Protein AF-A0AAD7JH71-F1 (afdb_monomer)

Structure (mmCIF, N/CA/C/O backbone):
data_AF-A0AAD7JH71-F1
#
_entry.id   AF-A0AAD7JH71-F1
#
loop_
_atom_site.group_PDB
_atom_site.id
_atom_site.type_symbol
_atom_site.label_atom_id
_atom_site.label_alt_id
_atom_site.label_comp_id
_atom_site.label_asym_id
_atom_site.label_entity_id
_atom_site.label_seq_id
_atom_site.pdbx_PDB_ins_code
_atom_site.Cartn_x
_atom_site.Cartn_y
_atom_site.Cartn_z
_atom_site.occupancy
_atom_site.B_iso_or_equiv
_atom_site.auth_seq_id
_atom_site.auth_comp_id
_atom_site.auth_asym_id
_atom_site.auth_atom_id
_atom_site.pdbx_PDB_model_num
ATOM 1 N N . MET A 1 1 ? -22.457 19.502 -36.817 1.00 44.88 1 MET A N 1
ATOM 2 C CA . MET A 1 1 ? -21.417 20.446 -36.350 1.00 44.88 1 MET A CA 1
ATOM 3 C C . MET A 1 1 ? -22.107 21.526 -35.531 1.00 44.88 1 MET A C 1
ATOM 5 O O . MET A 1 1 ? -22.790 22.355 -36.110 1.00 44.88 1 MET A O 1
ATOM 9 N N . LEU A 1 2 ? -22.020 21.463 -34.201 1.00 46.59 2 LEU A N 1
ATOM 10 C CA . LEU A 1 2 ? -22.687 22.394 -33.283 1.00 46.59 2 LEU A CA 1
ATOM 11 C C . LEU A 1 2 ? -21.613 23.123 -32.470 1.00 46.59 2 LEU A C 1
ATOM 13 O O . LEU A 1 2 ? -20.822 22.487 -31.777 1.00 46.59 2 LEU A O 1
ATOM 17 N N . ARG A 1 3 ? -21.551 24.450 -32.625 1.00 47.59 3 ARG A N 1
ATOM 18 C CA . ARG A 1 3 ? -20.675 25.347 -31.862 1.00 47.59 3 ARG A CA 1
ATOM 19 C C . ARG A 1 3 ? -21.333 25.622 -30.511 1.00 47.59 3 ARG A C 1
ATOM 21 O O . ARG A 1 3 ? -22.436 26.154 -30.481 1.00 47.59 3 ARG A O 1
ATOM 28 N N . VAL A 1 4 ? -20.651 25.280 -29.421 1.00 56.91 4 VAL A N 1
ATOM 29 C CA . VAL A 1 4 ? -21.044 25.678 -28.064 1.00 56.91 4 VAL A CA 1
ATOM 30 C C . VAL A 1 4 ? -20.182 26.868 -27.656 1.00 56.91 4 VAL A C 1
ATOM 32 O O . VAL A 1 4 ? -18.954 26.801 -27.671 1.00 56.91 4 VAL A O 1
ATOM 35 N N . GLN A 1 5 ? -20.858 27.973 -27.366 1.00 57.94 5 GLN A N 1
ATOM 36 C CA . GLN A 1 5 ? -20.313 29.272 -26.995 1.00 57.94 5 GLN A CA 1
ATOM 37 C C . GLN A 1 5 ? -20.169 29.313 -25.466 1.00 57.94 5 GLN A C 1
ATOM 39 O O . GLN A 1 5 ? -21.107 28.970 -24.751 1.00 57.94 5 GLN A O 1
ATOM 44 N N . VAL A 1 6 ? -18.980 29.662 -24.968 1.00 58.97 6 VAL A N 1
ATOM 45 C CA . VAL A 1 6 ? -18.679 29.746 -23.530 1.00 58.97 6 VAL A CA 1
ATOM 46 C C . VAL A 1 6 ? -18.859 31.192 -23.091 1.00 58.97 6 VAL A C 1
ATOM 48 O O . VAL A 1 6 ? -18.096 32.058 -23.518 1.00 58.97 6 VAL A O 1
ATOM 51 N N . ASP A 1 7 ? -19.855 31.438 -22.245 1.00 57.53 7 ASP A N 1
ATOM 52 C CA . ASP A 1 7 ? -20.083 32.735 -21.6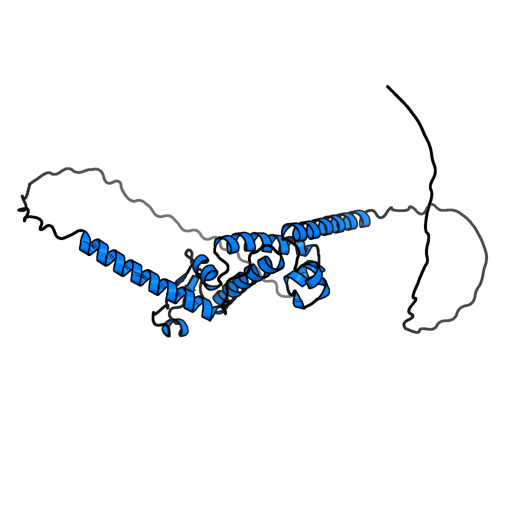16 1.00 57.53 7 ASP A CA 1
ATOM 53 C C . ASP A 1 7 ? -19.310 32.824 -20.289 1.00 57.53 7 ASP A C 1
ATOM 55 O O . ASP A 1 7 ? -19.319 31.895 -19.476 1.00 57.53 7 ASP A O 1
ATOM 59 N N . ARG A 1 8 ? -18.580 33.927 -20.094 1.00 54.00 8 ARG A N 1
ATOM 60 C CA . ARG A 1 8 ? -17.751 34.211 -18.912 1.00 54.00 8 ARG A CA 1
ATOM 61 C C . ARG A 1 8 ? -18.459 35.261 -18.061 1.00 54.00 8 ARG A C 1
ATOM 63 O O . ARG A 1 8 ? -18.285 36.454 -18.283 1.00 54.00 8 ARG A O 1
ATOM 70 N N . GLY A 1 9 ? -19.180 34.819 -17.035 1.00 55.75 9 GLY A N 1
ATOM 71 C CA . GLY A 1 9 ? -19.693 35.694 -15.981 1.00 55.75 9 GLY A CA 1
ATOM 72 C C . GLY A 1 9 ? -18.690 35.850 -14.836 1.00 55.75 9 GLY A C 1
ATOM 73 O O . GLY A 1 9 ? -18.564 34.957 -14.004 1.00 55.75 9 GLY A O 1
ATOM 74 N N . PHE A 1 10 ? -17.991 36.987 -14.779 1.00 49.91 10 PHE A N 1
ATOM 75 C CA . PHE A 1 10 ? -17.307 37.475 -13.575 1.00 49.91 10 PHE A CA 1
ATOM 76 C C . PHE A 1 10 ? -18.272 38.391 -12.810 1.00 49.91 10 PHE A C 1
ATOM 78 O O . PHE A 1 10 ? -18.562 39.494 -13.267 1.00 49.91 10 PHE A O 1
ATOM 85 N N . GLY A 1 11 ? -18.752 37.943 -11.648 1.00 51.94 11 GLY A N 1
ATOM 86 C CA . GLY A 1 11 ? -19.567 38.736 -10.724 1.00 51.94 11 GLY A CA 1
ATOM 87 C C . GLY A 1 11 ? -18.898 38.838 -9.354 1.00 51.94 11 GLY A C 1
ATOM 88 O O . GLY A 1 11 ? -18.589 37.819 -8.740 1.00 51.94 11 GLY A O 1
ATOM 89 N N . ARG A 1 12 ? -18.651 40.076 -8.905 1.00 51.00 12 ARG A N 1
ATOM 90 C CA . ARG A 1 12 ? -18.265 40.441 -7.529 1.00 51.00 12 ARG A CA 1
ATOM 91 C C . ARG A 1 12 ? -19.408 40.152 -6.543 1.00 51.00 12 ARG A C 1
ATOM 93 O O . ARG A 1 12 ? -20.562 40.079 -6.954 1.00 51.00 12 ARG A O 1
ATOM 100 N N . PRO A 1 13 ? -19.084 40.050 -5.249 1.00 61.47 13 PRO A N 1
ATOM 101 C CA . PRO A 1 13 ? -19.619 41.040 -4.297 1.00 61.47 13 PRO A CA 1
ATOM 102 C C . PRO A 1 13 ? -18.506 41.587 -3.375 1.00 61.47 13 PRO A C 1
ATOM 104 O O . PRO A 1 13 ? -17.585 40.863 -3.003 1.00 61.47 13 PRO A O 1
ATOM 107 N N . ASP A 1 14 ? -18.388 42.906 -3.182 1.00 53.62 14 ASP A N 1
ATOM 108 C CA . ASP A 1 14 ? -19.060 43.687 -2.118 1.00 53.62 14 ASP A CA 1
ATOM 109 C C . ASP A 1 14 ? -18.835 43.031 -0.741 1.00 53.62 14 ASP A C 1
ATOM 111 O O . ASP A 1 14 ? -19.341 41.955 -0.457 1.00 53.62 14 ASP A O 1
ATOM 115 N N . GLY A 1 15 ? -17.948 43.535 0.119 1.00 46.44 15 GLY A N 1
ATOM 116 C CA . GLY A 1 15 ? -18.073 44.843 0.753 1.00 46.44 15 GLY A CA 1
ATOM 117 C C . GLY A 1 15 ? -18.823 44.671 2.077 1.00 46.44 15 GLY A C 1
ATOM 118 O O . GLY A 1 15 ? -20.035 44.839 2.109 1.00 46.44 15 GLY A O 1
ATOM 119 N N . ILE A 1 16 ? -18.119 44.320 3.164 1.00 56.53 16 ILE A N 1
ATOM 120 C CA . ILE A 1 16 ? -18.697 44.327 4.519 1.00 56.53 16 ILE A CA 1
ATOM 121 C C . ILE A 1 16 ? -17.937 45.342 5.390 1.00 56.53 16 ILE A C 1
ATOM 123 O O . ILE A 1 16 ? -16.714 45.233 5.518 1.00 56.53 16 ILE A O 1
ATOM 127 N N . PRO A 1 17 ? -18.642 46.335 5.962 1.00 55.72 17 PRO A N 1
ATOM 128 C CA . PRO A 1 17 ? -18.079 47.398 6.783 1.00 55.72 17 PRO A CA 1
ATOM 129 C C . PRO A 1 17 ? -17.948 47.012 8.266 1.00 55.72 17 PRO A C 1
ATOM 131 O O . PRO A 1 17 ? -18.767 46.279 8.805 1.00 55.72 17 PRO A O 1
ATOM 134 N N . GLY A 1 18 ? -16.938 47.604 8.911 1.00 46.06 18 GLY A N 1
ATOM 135 C CA . GLY A 1 18 ? -17.004 48.186 10.258 1.00 46.06 18 GLY A CA 1
ATOM 136 C C . GLY A 1 18 ? -17.420 47.299 11.434 1.00 46.06 18 GLY A C 1
ATOM 137 O O . GLY A 1 18 ? -18.605 47.107 11.684 1.00 46.06 18 GLY A O 1
ATOM 138 N N . VAL A 1 19 ? -16.450 46.937 12.279 1.00 56.25 19 VAL A N 1
ATOM 139 C CA . VAL A 1 19 ? -16.715 46.648 13.697 1.00 56.25 19 VAL A CA 1
ATOM 140 C C . VAL A 1 19 ? -15.929 47.652 14.551 1.00 56.25 19 VAL A C 1
ATOM 142 O O . VAL A 1 19 ? -14.724 47.803 14.332 1.00 56.25 19 VAL A O 1
ATOM 145 N N . PRO A 1 20 ? -16.591 48.382 15.467 1.00 59.34 20 PRO A N 1
ATOM 146 C CA . PRO A 1 20 ? -15.988 49.481 16.206 1.00 59.34 20 PRO A CA 1
ATOM 147 C C . PRO A 1 20 ? -15.089 49.037 17.365 1.00 59.34 20 PRO A C 1
ATOM 149 O O . PRO A 1 20 ? -15.367 48.092 18.100 1.00 59.34 20 PRO A O 1
ATOM 152 N N . THR A 1 21 ? -14.038 49.836 17.529 1.00 55.34 21 THR A N 1
ATOM 153 C CA . THR A 1 21 ? -13.234 50.104 18.721 1.00 55.34 21 THR A CA 1
ATOM 154 C C . THR A 1 21 ? -14.031 50.048 20.027 1.00 55.34 21 THR A C 1
ATOM 156 O O . THR A 1 21 ? -14.973 50.818 20.212 1.00 55.34 21 THR A O 1
ATOM 159 N N . GLN A 1 22 ? -13.585 49.222 20.976 1.00 46.41 22 GLN A N 1
ATOM 160 C CA . GLN A 1 22 ? -14.011 49.292 22.373 1.00 46.41 22 GLN A CA 1
ATOM 161 C C . GLN A 1 22 ? -12.828 49.781 23.221 1.00 46.41 22 GLN A C 1
ATOM 163 O O . GLN A 1 22 ? -11.814 49.099 23.357 1.00 46.41 22 GLN A O 1
ATOM 168 N N . ALA A 1 23 ? -12.951 51.009 23.724 1.00 52.66 23 ALA A N 1
ATOM 169 C CA . ALA A 1 23 ? -12.050 51.621 24.697 1.00 52.66 23 ALA A CA 1
ATOM 170 C C . ALA A 1 23 ? -12.548 51.338 26.139 1.00 52.66 23 ALA A C 1
ATOM 172 O O . ALA A 1 23 ? -13.700 50.936 26.315 1.00 52.66 23 ALA A O 1
ATOM 173 N N . PRO A 1 24 ? -11.688 51.505 27.163 1.00 59.09 24 PRO A N 1
ATOM 174 C CA . PRO A 1 24 ? -11.812 50.862 28.468 1.00 59.09 24 PRO A CA 1
ATOM 175 C C . PRO A 1 24 ? -12.677 51.663 29.450 1.00 59.09 24 PRO A C 1
ATOM 177 O O . PRO A 1 24 ? -12.657 52.892 29.452 1.00 59.09 24 PRO A O 1
ATOM 180 N N . GLY A 1 25 ? -13.386 50.957 30.331 1.00 43.50 25 GLY A N 1
ATOM 181 C CA . GLY A 1 25 ? -14.164 51.541 31.424 1.00 43.50 25 GLY A CA 1
ATOM 182 C C . GLY A 1 25 ? -13.887 50.819 32.750 1.00 43.50 25 GLY A C 1
ATOM 183 O O . GLY A 1 25 ? -14.100 49.609 32.812 1.00 43.50 25 GLY A O 1
ATOM 184 N N . PRO A 1 26 ? -13.409 51.522 33.796 1.00 67.56 26 PRO A N 1
ATOM 185 C CA . PRO A 1 26 ? -13.196 50.981 35.133 1.00 67.56 26 PRO A CA 1
ATOM 186 C C . PRO A 1 26 ? -14.455 51.155 35.994 1.00 67.56 26 PRO A C 1
ATOM 188 O O . PRO A 1 26 ? -15.078 52.213 35.970 1.00 67.56 26 PRO A O 1
ATOM 191 N N . ALA A 1 27 ? -14.795 50.164 36.816 1.00 48.44 27 ALA A N 1
ATOM 192 C CA . ALA A 1 27 ? -15.624 50.382 38.000 1.00 48.44 27 ALA A CA 1
ATOM 193 C C . ALA A 1 27 ? -15.403 49.252 39.007 1.00 48.44 27 ALA A C 1
ATOM 195 O O . ALA A 1 27 ? -15.542 48.071 38.699 1.00 48.44 27 ALA A O 1
ATOM 196 N N . ALA A 1 28 ? -14.999 49.661 40.200 1.00 50.50 28 ALA A N 1
ATOM 197 C CA . ALA A 1 28 ? -14.701 48.831 41.345 1.00 50.50 28 ALA A CA 1
ATOM 198 C C . ALA A 1 28 ? -15.958 48.467 42.158 1.00 50.50 28 ALA A C 1
ATOM 200 O O . ALA A 1 28 ? -16.985 49.137 42.060 1.00 50.50 28 ALA A O 1
ATOM 201 N N . ALA A 1 29 ? -15.733 47.504 43.062 1.00 54.06 29 ALA A N 1
ATOM 202 C CA . ALA A 1 29 ? -16.478 47.134 44.274 1.00 54.06 29 ALA A CA 1
ATOM 203 C C . ALA A 1 29 ? -17.532 46.011 44.149 1.00 54.06 29 ALA A C 1
ATOM 205 O O . ALA A 1 29 ? -18.137 45.853 43.093 1.00 54.06 29 ALA A O 1
ATOM 206 N N . PRO A 1 30 ? -17.856 45.291 45.247 1.00 51.28 30 PRO A N 1
ATOM 207 C CA . PRO A 1 30 ? -17.091 45.000 46.467 1.00 51.28 30 PRO A CA 1
ATOM 208 C C . PRO A 1 30 ? -16.876 43.488 46.696 1.00 51.28 30 PRO A C 1
ATOM 210 O O . PRO A 1 30 ? -17.637 42.632 46.247 1.00 51.28 30 PRO A O 1
ATOM 213 N N . SER A 1 31 ? -15.824 43.174 47.452 1.00 51.78 31 SER A N 1
ATOM 214 C CA . SER A 1 31 ? -15.467 41.840 47.934 1.00 51.78 31 SER A CA 1
ATOM 215 C C . SER A 1 31 ? -16.644 41.129 48.606 1.00 51.78 31 SER A C 1
ATOM 217 O O . SER A 1 31 ? -17.057 41.499 49.702 1.00 51.78 31 SER A O 1
ATOM 219 N N . THR A 1 32 ? -17.139 40.068 47.969 1.00 44.56 32 THR A N 1
ATOM 220 C CA . THR A 1 32 ? -17.965 39.051 48.626 1.00 44.56 32 THR A CA 1
ATOM 221 C C . THR A 1 32 ? -17.047 37.892 48.989 1.00 44.56 32 THR A C 1
ATOM 223 O O . THR A 1 32 ? -16.628 37.114 48.135 1.00 44.56 32 THR A O 1
ATOM 226 N N . SER A 1 33 ? -16.679 37.822 50.264 1.00 46.81 33 SER A N 1
ATOM 227 C CA . SER A 1 33 ? -15.999 36.688 50.880 1.00 46.81 33 SER A CA 1
ATOM 228 C C . SER A 1 33 ? -16.921 35.468 50.836 1.00 46.81 33 SER A C 1
ATOM 230 O O . SER A 1 33 ? -17.822 35.318 51.658 1.00 46.81 33 SER A O 1
ATOM 232 N N . ILE A 1 34 ? -16.700 34.596 49.853 1.00 52.72 34 ILE A N 1
ATOM 233 C CA . ILE A 1 34 ? -17.279 33.253 49.828 1.00 52.72 34 ILE A CA 1
ATOM 234 C C . ILE A 1 34 ? -16.547 32.432 50.901 1.00 52.72 34 ILE A C 1
ATOM 236 O O . ILE A 1 34 ? -15.314 32.397 50.884 1.00 52.72 34 ILE A O 1
ATOM 240 N N . PRO A 1 35 ? -17.251 31.777 51.840 1.00 45.75 35 PRO A N 1
ATOM 241 C CA . PRO A 1 35 ? -16.620 30.844 52.758 1.00 45.75 35 PRO A CA 1
ATOM 242 C C . PRO A 1 35 ? -16.071 29.659 51.959 1.00 45.75 35 PRO A C 1
ATOM 244 O O . PRO A 1 35 ? -16.822 28.846 51.420 1.00 45.75 35 PRO A O 1
ATOM 247 N N . THR A 1 36 ? -14.744 29.579 51.877 1.00 47.22 36 THR A N 1
ATOM 248 C CA . THR A 1 36 ? -14.009 28.394 51.438 1.00 47.22 36 THR A CA 1
ATOM 249 C C . THR A 1 36 ? -14.364 27.251 52.382 1.00 47.22 36 THR A C 1
ATOM 251 O O . THR A 1 36 ? -13.833 27.152 53.488 1.00 47.22 36 THR A O 1
ATOM 254 N N . ALA A 1 37 ? -15.296 26.400 51.954 1.00 51.88 37 ALA A N 1
ATOM 255 C CA . ALA A 1 37 ? -15.446 25.068 52.513 1.00 51.88 37 ALA A CA 1
ATOM 256 C C . ALA A 1 37 ? -14.080 24.362 52.433 1.00 51.88 37 ALA A C 1
ATOM 258 O O . ALA A 1 37 ? -13.367 24.558 51.444 1.00 51.88 37 ALA A O 1
ATOM 259 N N . PRO A 1 38 ? -13.681 23.572 53.444 1.00 50.38 38 PRO A N 1
ATOM 260 C CA . PRO A 1 38 ? -12.453 22.802 53.365 1.00 50.38 38 PRO A CA 1
ATOM 261 C C . PRO A 1 38 ? -12.578 21.865 52.168 1.00 50.38 38 PRO A C 1
ATOM 263 O O . PRO A 1 38 ? -13.386 20.937 52.178 1.00 50.38 38 PRO A O 1
ATOM 266 N N . THR A 1 39 ? -11.819 22.179 51.118 1.00 50.44 39 THR A N 1
ATOM 267 C CA . THR A 1 39 ? -11.611 21.351 49.938 1.00 50.44 39 THR A CA 1
ATOM 268 C C . THR A 1 39 ? -11.196 19.978 50.428 1.00 50.44 39 THR A C 1
ATOM 270 O O . THR A 1 39 ? -10.048 19.757 50.813 1.00 50.44 39 THR A O 1
ATOM 273 N N . GLY A 1 40 ? -12.181 19.084 50.481 1.00 48.59 40 GLY A N 1
ATOM 274 C CA . GLY A 1 40 ? -11.965 17.667 50.645 1.00 48.59 40 GLY A CA 1
ATOM 275 C C . GLY A 1 40 ? -11.005 17.232 49.555 1.00 48.59 40 GLY A C 1
ATOM 276 O O . GLY A 1 40 ? -11.200 17.528 48.376 1.00 48.59 40 GLY A O 1
ATOM 277 N N . ASP A 1 41 ? -9.945 16.586 50.002 1.00 51.53 41 ASP A N 1
ATOM 278 C CA . ASP A 1 41 ? -8.857 15.990 49.248 1.00 51.53 41 ASP A CA 1
ATOM 279 C C . ASP A 1 41 ? -9.387 14.816 48.387 1.00 51.53 41 ASP A C 1
ATOM 281 O O . ASP A 1 41 ? -9.025 13.650 48.553 1.00 51.53 41 ASP A O 1
ATOM 285 N N . GLU A 1 42 ? -10.331 15.091 47.479 1.00 53.12 42 GLU A N 1
ATOM 286 C CA . GLU A 1 42 ? -10.878 14.128 46.523 1.00 53.12 42 GLU A CA 1
ATOM 287 C C . GLU A 1 42 ? -9.949 14.009 45.306 1.00 53.12 42 GLU A C 1
ATOM 289 O O . GLU A 1 42 ? -10.198 14.471 44.197 1.00 53.12 42 GLU A O 1
ATOM 294 N N . ARG A 1 43 ? -8.819 13.353 45.583 1.00 56.00 43 ARG A N 1
ATOM 295 C CA . ARG A 1 43 ? -8.171 12.319 44.764 1.00 56.00 43 ARG A CA 1
ATOM 296 C C . ARG A 1 43 ? -7.965 12.633 43.270 1.00 56.00 43 ARG A C 1
ATOM 298 O O . ARG A 1 43 ? -8.733 12.183 42.417 1.00 56.00 43 ARG A O 1
ATOM 305 N N . PRO A 1 44 ? -6.771 13.130 42.897 1.00 58.16 44 PRO A N 1
ATOM 306 C CA . PRO A 1 44 ? -6.215 12.981 41.542 1.00 58.16 44 PRO A CA 1
ATOM 307 C C . PRO A 1 44 ? -6.190 11.532 40.984 1.00 58.16 44 PRO A C 1
ATOM 309 O O . PRO A 1 44 ? -5.968 11.340 39.786 1.00 58.16 44 PRO A O 1
ATOM 312 N N . LEU A 1 45 ? -6.449 10.505 41.809 1.00 57.59 45 LEU A N 1
ATOM 313 C CA . LEU A 1 45 ? -6.524 9.094 41.404 1.00 57.59 45 LEU A CA 1
ATOM 314 C C . LEU A 1 45 ? -7.767 8.749 40.561 1.00 57.59 45 LEU A C 1
ATOM 316 O O . LEU A 1 45 ? -7.655 7.937 39.641 1.00 57.59 45 LEU A O 1
ATOM 320 N N . ASP A 1 46 ? -8.925 9.370 40.805 1.00 68.81 46 ASP A N 1
ATOM 321 C CA . ASP A 1 46 ? -10.154 9.032 40.068 1.00 68.81 46 ASP A CA 1
ATOM 322 C C . ASP A 1 46 ? -10.153 9.608 38.646 1.00 68.81 46 ASP A C 1
ATOM 324 O O . ASP A 1 46 ? -10.574 8.941 37.698 1.00 68.81 46 ASP A O 1
ATOM 328 N N . VAL A 1 47 ? -9.544 10.782 38.452 1.00 75.75 47 VAL A N 1
ATOM 329 C CA . VAL A 1 47 ? -9.313 11.362 37.119 1.00 75.75 47 VAL A CA 1
ATOM 330 C C . VAL A 1 47 ? -8.322 10.513 36.314 1.00 75.75 47 VAL A C 1
ATOM 332 O O . VAL A 1 47 ? -8.536 10.270 35.125 1.00 75.75 47 VAL A O 1
ATOM 335 N N . ALA A 1 48 ? -7.248 10.020 36.941 1.00 74.62 48 ALA A N 1
ATOM 336 C CA . ALA A 1 48 ? -6.284 9.136 36.282 1.00 74.62 48 ALA A CA 1
ATOM 337 C C . ALA A 1 48 ? -6.925 7.800 35.871 1.00 74.62 48 ALA A C 1
ATOM 339 O O . ALA A 1 48 ? -6.712 7.328 34.752 1.00 74.62 48 ALA A O 1
ATOM 340 N N . ARG A 1 49 ? -7.772 7.226 36.733 1.00 72.75 49 ARG A N 1
ATOM 341 C CA . ARG A 1 49 ? -8.511 5.993 36.445 1.00 72.75 49 ARG A CA 1
ATOM 342 C C . ARG A 1 49 ? -9.528 6.177 35.318 1.00 72.75 49 ARG A C 1
ATOM 344 O O . ARG A 1 49 ? -9.563 5.357 34.406 1.00 72.75 49 ARG A O 1
ATOM 351 N N . GLN A 1 50 ? -10.310 7.256 35.328 1.00 76.31 50 GLN A N 1
ATOM 352 C CA . GLN A 1 50 ? -11.247 7.568 34.241 1.00 76.31 50 GLN A CA 1
ATOM 353 C C . GLN A 1 50 ? -10.519 7.789 32.909 1.00 76.31 50 GLN A C 1
ATOM 355 O O . GLN A 1 50 ? -10.956 7.275 31.880 1.00 76.31 50 GLN A O 1
ATOM 360 N N . ARG A 1 51 ? -9.366 8.473 32.923 1.00 76.50 51 ARG A N 1
ATOM 361 C CA . ARG A 1 51 ? -8.507 8.618 31.737 1.00 76.50 51 ARG A CA 1
ATOM 362 C C . ARG A 1 51 ? -7.979 7.275 31.240 1.00 76.50 51 ARG A C 1
ATOM 364 O O . ARG A 1 51 ? -7.980 7.055 30.035 1.00 76.50 51 ARG A O 1
ATOM 371 N N . ALA A 1 52 ? -7.568 6.378 32.134 1.00 71.94 52 ALA A N 1
ATOM 372 C CA . ALA A 1 52 ? -7.105 5.042 31.764 1.00 71.94 52 ALA A CA 1
ATOM 373 C C . ALA A 1 52 ? -8.230 4.190 31.153 1.00 71.94 52 ALA A C 1
ATOM 375 O O . ALA A 1 52 ? -8.013 3.540 30.135 1.00 71.94 52 ALA A O 1
ATO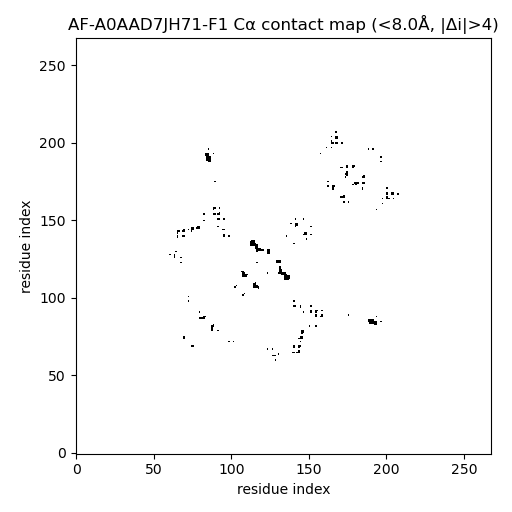M 376 N N . ILE A 1 53 ? -9.442 4.244 31.715 1.00 72.00 53 ILE A N 1
ATOM 377 C CA . ILE A 1 53 ? -10.620 3.548 31.172 1.00 72.00 53 ILE A CA 1
ATOM 378 C C . ILE A 1 53 ? -10.985 4.107 29.793 1.00 72.00 53 ILE A C 1
ATOM 380 O O . ILE A 1 53 ? -11.182 3.340 28.854 1.00 72.00 53 ILE A O 1
ATOM 384 N N . ALA A 1 54 ? -11.019 5.434 29.640 1.00 71.12 54 ALA A N 1
ATOM 385 C CA . ALA A 1 54 ? -11.274 6.073 28.352 1.00 71.12 54 ALA A CA 1
ATOM 386 C C . ALA A 1 54 ? -10.184 5.735 27.320 1.00 71.12 54 ALA A C 1
ATOM 388 O O . ALA A 1 54 ? -10.491 5.458 26.164 1.00 71.12 54 ALA A O 1
ATOM 389 N N . ALA A 1 55 ? -8.913 5.702 27.730 1.00 69.00 55 ALA A N 1
ATOM 390 C CA . ALA A 1 55 ? -7.806 5.297 26.870 1.00 69.00 55 ALA A CA 1
ATOM 391 C C . ALA A 1 55 ? -7.924 3.827 26.441 1.00 69.00 55 ALA A C 1
ATOM 393 O O . ALA A 1 55 ? -7.754 3.533 25.260 1.00 69.00 55 ALA A O 1
ATOM 394 N N . ALA A 1 56 ? -8.275 2.924 27.360 1.00 66.50 56 ALA A N 1
ATOM 395 C CA . ALA A 1 56 ? -8.494 1.512 27.061 1.00 66.50 56 ALA A CA 1
ATOM 396 C C . ALA A 1 56 ? -9.683 1.310 26.107 1.00 66.50 56 ALA A C 1
ATOM 398 O O . ALA A 1 56 ? -9.559 0.581 25.128 1.00 66.50 56 ALA A O 1
ATOM 399 N N . ALA A 1 57 ? -10.800 2.010 26.325 1.00 73.69 57 ALA A N 1
ATOM 400 C CA . ALA A 1 57 ? -11.957 1.974 25.429 1.00 73.69 57 ALA A CA 1
ATOM 401 C C . ALA A 1 57 ? -11.644 2.544 24.031 1.00 73.69 57 ALA A C 1
ATOM 403 O O . ALA A 1 57 ? -12.139 2.049 23.020 1.00 73.69 57 ALA A O 1
ATOM 404 N N . ASN A 1 58 ? -10.793 3.569 23.950 1.00 74.69 58 ASN A N 1
ATOM 405 C CA . ASN A 1 58 ? -10.317 4.089 22.669 1.00 74.69 58 ASN A CA 1
ATOM 406 C C . ASN A 1 58 ? -9.384 3.099 21.961 1.00 74.69 58 ASN A C 1
ATOM 408 O O . ASN A 1 58 ? -9.422 3.001 20.735 1.00 74.69 58 ASN A O 1
ATOM 412 N N . LEU A 1 59 ? -8.568 2.356 22.715 1.00 77.06 59 LEU A N 1
ATOM 413 C CA . LEU A 1 59 ? -7.696 1.318 22.170 1.00 77.06 59 LEU A CA 1
ATOM 414 C C . LEU A 1 59 ? -8.524 0.188 21.546 1.00 77.06 59 LEU A C 1
ATOM 416 O O . LEU A 1 59 ? -8.313 -0.143 20.384 1.00 77.06 59 LEU A O 1
ATOM 420 N N . THR A 1 60 ? -9.527 -0.317 22.269 1.00 85.44 60 THR A N 1
ATOM 421 C CA . THR A 1 60 ? -10.407 -1.391 21.783 1.00 85.44 60 THR A CA 1
ATOM 422 C C . THR A 1 60 ? -11.223 -0.947 20.572 1.00 85.44 60 THR A C 1
ATOM 424 O O . THR A 1 60 ? -11.322 -1.678 19.586 1.00 85.44 60 THR A O 1
ATOM 427 N N . ARG A 1 61 ? -11.739 0.291 20.579 1.00 87.75 61 ARG A N 1
ATOM 428 C CA . ARG A 1 61 ? -12.427 0.874 19.415 1.00 87.75 61 ARG A CA 1
ATOM 429 C C . ARG A 1 61 ? -11.499 0.975 18.205 1.00 87.75 61 ARG A C 1
ATOM 431 O O . ARG A 1 61 ? -11.913 0.661 17.090 1.00 87.75 61 ARG A O 1
ATOM 438 N N . ARG A 1 62 ? -10.245 1.390 18.407 1.00 89.94 62 ARG A N 1
ATOM 439 C CA . ARG A 1 62 ? -9.257 1.473 17.326 1.00 89.94 62 ARG A CA 1
ATOM 440 C C . ARG A 1 62 ? -8.899 0.093 16.783 1.00 89.94 62 ARG A C 1
ATOM 442 O O . ARG A 1 62 ? -8.827 -0.066 15.573 1.00 89.94 62 ARG A O 1
ATOM 449 N N . GLU A 1 63 ? -8.704 -0.903 17.637 1.00 90.75 63 GLU A N 1
ATOM 450 C CA . GLU A 1 63 ? -8.448 -2.286 17.218 1.00 90.75 63 GLU A CA 1
ATOM 451 C C . GLU A 1 63 ? -9.613 -2.855 16.400 1.00 90.75 63 GLU A C 1
ATOM 453 O O . GLU A 1 63 ? -9.387 -3.443 15.341 1.00 90.75 63 GLU A O 1
ATOM 458 N N . ALA A 1 64 ? -10.854 -2.600 16.826 1.00 91.19 64 ALA A N 1
ATOM 459 C CA . ALA A 1 64 ? -12.048 -2.974 16.075 1.00 91.19 64 ALA A CA 1
ATOM 460 C C . ALA A 1 64 ? -12.103 -2.294 14.699 1.00 91.19 64 ALA A C 1
ATOM 462 O O . ALA A 1 64 ? -12.397 -2.951 13.701 1.00 91.19 64 ALA A O 1
ATOM 463 N N . LEU A 1 65 ? -11.756 -1.004 14.625 1.00 92.56 65 LEU A N 1
ATOM 464 C CA . LEU A 1 65 ? -11.630 -0.282 13.360 1.00 92.56 65 LEU A CA 1
ATOM 465 C C . LEU A 1 65 ? -10.565 -0.918 12.456 1.00 92.56 65 LEU A C 1
ATOM 467 O O . LEU A 1 65 ? -10.836 -1.166 11.285 1.00 92.56 65 LEU A O 1
ATOM 471 N N . ILE A 1 66 ? -9.374 -1.227 12.975 1.00 94.06 66 ILE A N 1
ATOM 472 C CA . ILE A 1 66 ? -8.309 -1.874 12.193 1.00 94.06 66 ILE A CA 1
ATOM 473 C C . ILE A 1 66 ? -8.757 -3.245 11.673 1.00 94.06 66 ILE A C 1
ATOM 475 O O . ILE A 1 66 ? -8.530 -3.546 10.502 1.00 94.06 66 ILE A O 1
ATOM 479 N N . ALA A 1 67 ? -9.418 -4.054 12.503 1.00 91.88 67 ALA A N 1
ATOM 480 C CA . ALA A 1 67 ? -9.938 -5.359 12.103 1.00 91.88 67 ALA A CA 1
ATOM 481 C C . ALA A 1 67 ? -11.023 -5.242 11.018 1.00 91.88 67 ALA A C 1
ATOM 483 O O . ALA A 1 67 ? -11.003 -5.987 10.039 1.00 91.88 67 ALA A O 1
ATOM 484 N N . PHE A 1 68 ? -11.925 -4.268 11.152 1.00 93.31 68 PHE A N 1
ATOM 485 C CA . PHE A 1 68 ? -12.952 -3.971 10.157 1.00 93.31 68 PHE A CA 1
ATOM 486 C C . PHE A 1 68 ? -12.356 -3.504 8.822 1.00 93.31 68 PHE A C 1
ATOM 488 O O . PHE A 1 68 ? -12.761 -3.971 7.759 1.00 93.31 68 PHE A O 1
ATOM 495 N N . LEU A 1 69 ? -11.361 -2.613 8.849 1.00 93.81 69 LEU A N 1
ATOM 496 C CA . LEU A 1 69 ? -10.656 -2.188 7.637 1.00 93.81 69 LEU A CA 1
ATOM 497 C C . LEU A 1 69 ? -9.910 -3.372 7.005 1.00 93.81 69 LEU A C 1
ATOM 499 O O . LEU A 1 69 ? -9.917 -3.523 5.786 1.00 93.81 69 LEU A O 1
ATOM 503 N N . ALA A 1 70 ? -9.299 -4.238 7.818 1.00 93.81 70 ALA A N 1
ATOM 504 C CA . ALA A 1 70 ? -8.591 -5.415 7.331 1.00 93.81 70 ALA A CA 1
ATOM 505 C C . ALA A 1 70 ? -9.531 -6.379 6.590 1.00 93.81 70 ALA A C 1
ATOM 507 O O . ALA A 1 70 ? -9.177 -6.836 5.506 1.00 93.81 70 ALA A O 1
ATOM 508 N N . SER A 1 71 ? -10.733 -6.643 7.115 1.00 92.12 71 SER A N 1
ATOM 509 C CA . SER A 1 71 ? -11.718 -7.469 6.404 1.00 92.12 71 SER A CA 1
ATOM 510 C C . SER A 1 71 ? -12.263 -6.764 5.161 1.00 92.12 71 SER A C 1
ATOM 512 O O . SER A 1 71 ? -12.320 -7.361 4.092 1.00 92.12 71 SER A O 1
ATOM 514 N N . THR A 1 72 ? -12.593 -5.474 5.265 1.00 92.94 72 THR A N 1
ATOM 515 C CA . THR A 1 72 ? -13.192 -4.703 4.164 1.00 92.94 72 THR A CA 1
ATOM 516 C C . THR A 1 72 ? -12.254 -4.586 2.966 1.00 92.94 72 THR A C 1
ATOM 518 O O . THR A 1 72 ? -12.711 -4.592 1.824 1.00 92.94 72 THR A O 1
ATOM 521 N N . PHE A 1 73 ? -10.944 -4.486 3.193 1.00 93.38 73 PHE A N 1
ATOM 522 C CA . PHE A 1 73 ? -9.936 -4.341 2.138 1.00 93.38 73 PHE A CA 1
ATOM 523 C C . PHE A 1 73 ? -9.187 -5.634 1.811 1.00 93.38 73 PHE A C 1
ATOM 525 O O . PHE A 1 73 ? -8.132 -5.563 1.182 1.00 93.38 73 PHE A O 1
ATOM 532 N N . ASP A 1 74 ? -9.722 -6.790 2.216 1.00 91.12 74 ASP A N 1
ATOM 533 C CA . ASP A 1 74 ? -9.148 -8.109 1.923 1.00 91.12 74 ASP A CA 1
ATOM 534 C C . ASP A 1 74 ? -7.660 -8.190 2.316 1.00 91.12 74 ASP A C 1
ATOM 536 O O . ASP A 1 74 ? -6.800 -8.684 1.579 1.00 91.12 74 ASP A O 1
ATOM 540 N N . ALA A 1 75 ? -7.333 -7.629 3.483 1.00 91.12 75 ALA A N 1
ATOM 541 C CA . ALA A 1 75 ? -5.969 -7.569 3.967 1.00 91.12 75 ALA A CA 1
ATOM 542 C C . ALA A 1 75 ? -5.414 -8.975 4.217 1.00 91.12 75 ALA A C 1
ATOM 544 O O . ALA A 1 75 ? -6.106 -9.908 4.628 1.00 91.12 75 ALA A O 1
ATOM 545 N N . ARG A 1 76 ? -4.105 -9.116 4.013 1.00 91.06 76 ARG A N 1
ATOM 546 C CA . ARG A 1 76 ? -3.400 -10.371 4.274 1.00 91.06 76 ARG A CA 1
ATOM 547 C C . ARG A 1 76 ? -3.446 -10.710 5.766 1.00 91.06 76 ARG A C 1
ATOM 549 O O . ARG A 1 76 ? -3.333 -9.833 6.618 1.00 91.06 76 ARG A O 1
ATOM 556 N N . SER A 1 77 ? -3.513 -12.002 6.078 1.00 89.31 77 SER A N 1
ATOM 557 C CA . SER A 1 77 ? -3.406 -12.500 7.457 1.00 89.31 77 SER A CA 1
ATOM 558 C C . SER A 1 77 ? -1.993 -12.365 8.032 1.00 89.31 77 SER A C 1
ATOM 560 O O . SER A 1 77 ? -1.826 -12.268 9.245 1.00 89.31 77 SER A O 1
ATOM 562 N N . THR A 1 78 ? -0.978 -12.344 7.166 1.00 91.38 78 THR A N 1
ATOM 563 C CA . THR A 1 78 ? 0.440 -12.247 7.528 1.00 91.38 78 THR A CA 1
ATOM 564 C C . THR A 1 78 ? 1.019 -10.891 7.159 1.00 91.38 78 THR A C 1
ATOM 566 O O . THR A 1 78 ? 0.636 -10.304 6.143 1.00 91.38 78 THR A O 1
ATOM 569 N N . ASP A 1 79 ? 2.029 -10.459 7.907 1.00 90.69 79 ASP A N 1
ATOM 570 C CA . ASP A 1 79 ? 2.766 -9.238 7.600 1.00 90.69 79 ASP A CA 1
ATOM 571 C C . ASP A 1 79 ? 3.497 -9.337 6.258 1.00 90.69 79 ASP A C 1
ATOM 573 O O . ASP A 1 79 ? 3.858 -10.416 5.771 1.00 90.69 79 ASP A O 1
ATOM 577 N N . TRP A 1 80 ? 3.710 -8.184 5.631 1.00 93.12 80 TRP A N 1
ATOM 578 C CA . TRP A 1 80 ? 4.425 -8.145 4.368 1.00 93.12 80 TRP A CA 1
ATOM 579 C C . TRP A 1 80 ? 5.920 -8.435 4.567 1.00 93.12 80 TRP A C 1
ATOM 581 O O . TRP A 1 80 ? 6.537 -7.846 5.458 1.00 93.12 80 TRP A O 1
ATOM 591 N N . PRO A 1 81 ? 6.563 -9.219 3.678 1.00 92.00 81 PRO A N 1
ATOM 592 C CA . PRO A 1 81 ? 8.016 -9.400 3.714 1.00 92.00 81 PRO A CA 1
ATOM 593 C C . PRO A 1 81 ? 8.714 -8.056 3.520 1.00 92.00 81 PRO A C 1
ATOM 595 O O . PRO A 1 81 ? 8.145 -7.181 2.871 1.00 92.00 81 PRO A O 1
ATOM 598 N N . ARG A 1 82 ? 9.926 -7.884 4.054 1.00 89.06 82 ARG A N 1
ATOM 599 C CA . ARG A 1 82 ? 10.703 -6.638 3.943 1.00 89.06 82 ARG A CA 1
ATOM 600 C C . ARG A 1 82 ? 10.849 -6.187 2.480 1.00 89.06 82 ARG A C 1
ATOM 602 O O . ARG A 1 82 ? 11.041 -7.008 1.585 1.00 89.06 82 ARG A O 1
ATOM 609 N N . GLY A 1 83 ? 10.757 -4.877 2.245 1.00 87.69 83 GLY A N 1
ATOM 610 C CA . GLY A 1 83 ? 10.809 -4.244 0.919 1.00 87.69 83 GLY A CA 1
ATOM 611 C C . GLY A 1 83 ? 12.195 -4.223 0.266 1.00 87.69 83 GLY A C 1
ATOM 612 O O . GLY A 1 83 ? 12.622 -3.178 -0.213 1.00 87.69 83 GLY A O 1
ATOM 613 N N . ASP A 1 84 ? 12.914 -5.345 0.254 1.00 89.38 84 ASP A N 1
ATOM 614 C CA . ASP A 1 84 ? 14.275 -5.411 -0.301 1.00 89.38 84 ASP A CA 1
ATOM 615 C C . ASP A 1 84 ? 14.272 -5.523 -1.838 1.00 89.38 84 ASP A C 1
ATOM 617 O O . ASP A 1 84 ? 15.212 -5.094 -2.513 1.00 89.38 84 ASP A O 1
ATOM 621 N N . THR A 1 85 ? 13.187 -6.056 -2.406 1.00 93.31 85 THR A N 1
ATOM 622 C CA . THR A 1 85 ? 13.018 -6.255 -3.851 1.00 93.31 85 THR A CA 1
ATOM 623 C C . THR A 1 85 ? 11.946 -5.345 -4.435 1.00 93.31 85 THR A C 1
ATOM 625 O O . THR A 1 85 ? 10.976 -4.969 -3.770 1.00 93.31 85 THR A O 1
ATOM 628 N N . VAL A 1 86 ? 12.086 -5.026 -5.723 1.00 92.75 86 VAL A N 1
ATOM 629 C CA . VAL A 1 86 ? 11.112 -4.211 -6.459 1.00 92.75 86 VAL A CA 1
ATOM 630 C C . VAL A 1 86 ? 9.729 -4.860 -6.494 1.00 92.75 86 VAL A C 1
ATOM 632 O O . VAL A 1 86 ? 8.730 -4.146 -6.428 1.00 92.75 86 VAL A O 1
ATOM 635 N N . ARG A 1 87 ? 9.654 -6.198 -6.527 1.00 93.88 87 ARG A N 1
ATOM 636 C CA . ARG A 1 87 ? 8.388 -6.938 -6.445 1.00 93.88 87 ARG A CA 1
ATOM 637 C C . ARG A 1 87 ? 7.642 -6.618 -5.160 1.00 93.88 87 ARG A C 1
ATOM 639 O O . ARG A 1 87 ? 6.484 -6.228 -5.209 1.00 93.88 87 ARG A O 1
ATOM 646 N N . VAL A 1 88 ? 8.317 -6.745 -4.018 1.00 93.31 88 VAL A N 1
ATOM 647 C CA . VAL A 1 88 ? 7.685 -6.531 -2.713 1.00 93.31 88 VAL A CA 1
ATOM 648 C C . VAL A 1 88 ? 7.221 -5.086 -2.560 1.00 93.31 88 VAL A C 1
ATOM 650 O O . VAL A 1 88 ? 6.099 -4.857 -2.114 1.00 93.31 88 VAL A O 1
ATOM 653 N N . ILE A 1 89 ? 8.048 -4.118 -2.966 1.00 92.94 89 ILE A N 1
ATOM 654 C CA . ILE A 1 89 ? 7.668 -2.699 -2.934 1.00 92.94 89 ILE A CA 1
ATOM 655 C C . ILE A 1 89 ? 6.457 -2.435 -3.833 1.00 92.94 89 ILE A C 1
ATOM 657 O O . ILE A 1 89 ? 5.520 -1.762 -3.405 1.00 92.94 89 ILE A O 1
ATOM 661 N N . ARG A 1 90 ? 6.453 -2.976 -5.061 1.00 93.50 90 ARG A N 1
ATOM 662 C CA . ARG A 1 90 ? 5.309 -2.870 -5.974 1.00 93.50 90 ARG A CA 1
ATOM 663 C C . ARG A 1 90 ? 4.055 -3.435 -5.318 1.00 93.50 90 ARG A C 1
ATOM 665 O O . ARG A 1 90 ? 3.058 -2.732 -5.264 1.00 93.50 90 ARG A O 1
ATOM 672 N N . ASP A 1 91 ? 4.105 -4.664 -4.814 1.00 93.31 91 ASP A N 1
ATOM 673 C CA . ASP A 1 91 ? 2.924 -5.344 -4.277 1.00 93.31 91 ASP A CA 1
ATOM 674 C C . ASP A 1 91 ? 2.330 -4.617 -3.075 1.00 93.31 91 ASP A C 1
ATOM 676 O O . ASP A 1 91 ? 1.117 -4.430 -3.002 1.00 93.31 91 ASP A O 1
ATOM 680 N N . ARG A 1 92 ? 3.184 -4.138 -2.165 1.00 93.88 92 ARG A N 1
ATOM 681 C CA . ARG A 1 92 ? 2.760 -3.314 -1.027 1.00 93.88 92 ARG A CA 1
ATOM 682 C C . ARG A 1 92 ? 2.113 -2.009 -1.489 1.00 93.88 92 ARG A C 1
ATOM 684 O O . ARG A 1 92 ? 1.057 -1.640 -0.978 1.00 93.88 92 ARG A O 1
ATOM 691 N N . ALA A 1 93 ? 2.723 -1.313 -2.451 1.00 92.69 93 ALA A N 1
ATOM 692 C CA . ALA A 1 93 ? 2.190 -0.059 -2.978 1.00 92.69 93 ALA A CA 1
ATOM 693 C C . ALA A 1 93 ? 0.845 -0.268 -3.693 1.00 92.69 93 ALA A C 1
ATOM 695 O O . ALA A 1 93 ? -0.101 0.470 -3.427 1.00 92.69 93 ALA A O 1
ATOM 696 N N . VAL A 1 94 ? 0.739 -1.304 -4.529 1.00 92.44 94 VAL A N 1
ATOM 697 C CA . VAL A 1 94 ? -0.490 -1.673 -5.245 1.00 92.44 94 VAL A CA 1
ATOM 698 C C . VAL A 1 94 ? -1.596 -2.069 -4.270 1.00 92.44 94 VAL A C 1
ATOM 700 O O . VAL A 1 94 ? -2.728 -1.632 -4.440 1.00 92.44 94 VAL A O 1
ATOM 703 N N . ALA A 1 95 ? -1.293 -2.818 -3.205 1.00 93.19 95 ALA A N 1
ATOM 704 C CA . ALA A 1 95 ? -2.284 -3.151 -2.182 1.00 93.19 95 ALA A CA 1
ATOM 705 C C . ALA A 1 95 ? -2.878 -1.893 -1.521 1.00 93.19 95 ALA A C 1
ATOM 707 O O . ALA A 1 95 ? -4.092 -1.800 -1.340 1.00 93.19 95 ALA A O 1
ATOM 708 N N . VAL A 1 96 ? -2.042 -0.895 -1.213 1.00 92.88 96 VAL A N 1
ATOM 709 C CA . VAL A 1 96 ? -2.506 0.388 -0.660 1.00 92.88 96 VAL A CA 1
ATOM 710 C C . VAL A 1 96 ? -3.310 1.188 -1.691 1.00 92.88 96 VAL A C 1
ATOM 712 O O . VAL A 1 96 ? -4.352 1.740 -1.342 1.00 92.88 96 VAL A O 1
ATOM 715 N N . GLU A 1 97 ? -2.860 1.256 -2.949 1.00 92.06 97 GLU A N 1
ATOM 716 C CA . GLU A 1 97 ? -3.593 1.926 -4.037 1.00 92.06 97 GLU A CA 1
ATOM 717 C C . GLU A 1 97 ? -4.977 1.292 -4.254 1.00 92.06 97 GLU A C 1
ATOM 719 O O . GLU A 1 97 ? -5.974 2.011 -4.319 1.00 92.06 97 GLU A O 1
ATOM 724 N N . ASN A 1 98 ? -5.055 -0.041 -4.276 1.00 92.75 98 ASN A N 1
ATOM 725 C CA . ASN A 1 98 ? -6.301 -0.789 -4.431 1.00 92.75 98 ASN A CA 1
ATOM 726 C C . ASN A 1 98 ? -7.251 -0.575 -3.252 1.00 92.75 98 ASN A C 1
ATOM 728 O O . ASN A 1 98 ? -8.446 -0.392 -3.463 1.00 92.75 98 ASN A O 1
ATOM 732 N N . ALA A 1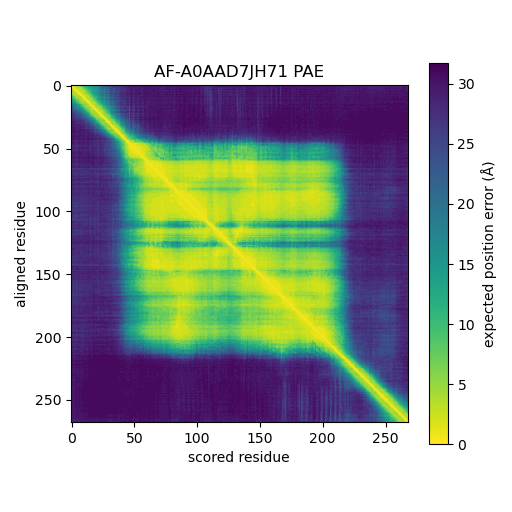 99 ? -6.740 -0.543 -2.019 1.00 93.19 99 ALA A N 1
ATOM 733 C CA . ALA A 1 99 ? -7.565 -0.267 -0.848 1.00 93.19 99 ALA A CA 1
ATOM 734 C C . ALA A 1 99 ? -8.149 1.155 -0.886 1.00 93.19 99 ALA A C 1
ATOM 736 O O . ALA A 1 99 ? -9.333 1.355 -0.623 1.00 93.19 99 ALA A O 1
ATOM 737 N N . VAL A 1 100 ? -7.349 2.147 -1.293 1.00 91.25 100 VAL A N 1
ATOM 738 C CA . VAL A 1 100 ? -7.832 3.521 -1.495 1.00 91.25 100 VAL A CA 1
ATOM 739 C C . VAL A 1 100 ? -8.879 3.579 -2.609 1.00 91.25 100 VAL A C 1
ATOM 741 O O . VAL A 1 100 ? -9.926 4.196 -2.428 1.00 91.25 100 VAL A O 1
ATOM 744 N N . ALA A 1 101 ? -8.642 2.910 -3.739 1.00 91.50 101 ALA A N 1
ATOM 745 C CA . ALA A 1 101 ? -9.611 2.834 -4.830 1.00 91.50 101 ALA A CA 1
ATOM 746 C C . ALA A 1 101 ? -10.925 2.169 -4.381 1.00 91.50 101 ALA A C 1
ATOM 748 O O . ALA A 1 101 ? -12.000 2.691 -4.666 1.00 91.50 101 ALA A O 1
ATOM 749 N N . LYS A 1 102 ? -10.852 1.076 -3.610 1.00 93.00 102 LYS A N 1
ATOM 750 C CA . LYS A 1 102 ? -12.022 0.398 -3.033 1.00 93.00 102 LYS A CA 1
ATOM 751 C C . LYS A 1 102 ? -12.784 1.322 -2.082 1.00 93.00 102 LYS A C 1
ATOM 753 O O . LYS A 1 102 ? -14.001 1.393 -2.177 1.00 93.00 102 LYS A O 1
ATOM 758 N N . ALA A 1 103 ? -12.099 2.101 -1.242 1.00 91.50 103 ALA A N 1
ATOM 759 C CA . ALA A 1 103 ? -12.749 3.088 -0.374 1.00 91.50 103 ALA A CA 1
ATOM 760 C C . ALA A 1 103 ? -13.543 4.128 -1.187 1.00 91.50 103 ALA A C 1
ATOM 762 O O . ALA A 1 103 ? -14.679 4.449 -0.846 1.00 91.50 103 ALA A O 1
ATOM 763 N N . HIS A 1 104 ? -12.983 4.606 -2.303 1.00 90.00 104 HIS A N 1
ATOM 764 C CA . HIS A 1 104 ? -13.695 5.504 -3.214 1.00 90.00 104 HIS A CA 1
ATOM 765 C C . HIS A 1 104 ? -14.917 4.844 -3.866 1.00 90.00 104 HIS A C 1
ATOM 767 O O . HIS A 1 104 ? -15.966 5.478 -3.946 1.00 90.00 104 HIS A O 1
ATOM 773 N N . LEU A 1 105 ? -14.808 3.580 -4.289 1.00 91.44 105 LEU A N 1
ATOM 774 C CA . LEU A 1 105 ? -15.935 2.819 -4.846 1.00 91.44 105 LEU A CA 1
ATOM 775 C C . LEU A 1 105 ? -17.058 2.602 -3.825 1.00 91.44 105 LEU A C 1
ATOM 777 O O . LEU A 1 105 ? -18.227 2.613 -4.195 1.00 91.44 105 LEU A O 1
ATOM 781 N N . LEU A 1 106 ? -16.713 2.458 -2.544 1.00 89.56 106 LEU A N 1
ATOM 782 C CA . LEU A 1 106 ? -17.672 2.365 -1.440 1.00 89.56 106 LEU A CA 1
ATOM 783 C C . LEU A 1 106 ? -18.276 3.728 -1.043 1.00 89.56 106 LEU A C 1
ATOM 785 O O . LEU A 1 106 ? -19.058 3.799 -0.098 1.00 89.56 106 LEU A O 1
ATOM 789 N N . GLY A 1 107 ? -17.911 4.819 -1.725 1.00 89.50 107 GLY A N 1
ATOM 790 C CA . GLY A 1 107 ? -18.409 6.165 -1.431 1.00 89.50 107 GLY A CA 1
ATOM 791 C C . GLY A 1 107 ? -17.805 6.794 -0.171 1.00 89.50 107 GLY A C 1
ATOM 792 O O . GLY A 1 107 ? -18.356 7.752 0.373 1.00 89.50 107 GLY A O 1
ATOM 793 N N . TRP A 1 108 ? -16.678 6.276 0.325 1.00 91.62 108 TRP A N 1
ATOM 794 C CA . TRP A 1 108 ? -16.047 6.791 1.538 1.00 91.62 108 TRP A CA 1
ATOM 795 C C . TRP A 1 108 ? -15.305 8.087 1.215 1.00 91.62 108 TRP A C 1
ATOM 797 O O . TRP A 1 108 ? -14.225 8.099 0.616 1.00 91.62 108 TRP A O 1
ATOM 807 N N . ASN A 1 109 ? -15.909 9.211 1.596 1.00 81.38 109 ASN A N 1
ATOM 808 C CA . ASN A 1 109 ? -15.399 10.527 1.245 1.00 81.38 109 ASN A CA 1
ATOM 809 C C . ASN A 1 109 ? -14.073 10.830 1.946 1.00 81.38 109 ASN A C 1
ATOM 811 O O . ASN A 1 109 ? -13.913 10.651 3.158 1.00 81.38 109 ASN A O 1
ATOM 815 N N . LYS A 1 110 ? -13.127 11.362 1.169 1.00 83.94 110 LYS A N 1
ATOM 816 C CA . LYS A 1 110 ? -11.883 11.913 1.696 1.00 83.94 110 LYS A CA 1
ATOM 817 C C . LYS A 1 110 ? -12.165 13.299 2.278 1.00 83.94 110 LYS A C 1
ATOM 819 O O . LYS A 1 110 ? -12.467 14.237 1.548 1.00 83.94 110 LYS A O 1
ATOM 824 N N . SER A 1 111 ? -12.044 13.427 3.591 1.00 79.19 111 SER A N 1
ATOM 825 C CA . SER A 1 111 ? -12.068 14.700 4.313 1.00 79.19 111 SER A CA 1
ATOM 826 C C . SER A 1 111 ? -10.640 15.183 4.601 1.00 79.19 111 SER A C 1
ATOM 828 O O . SER A 1 111 ? -9.675 14.426 4.472 1.00 79.19 111 SER A O 1
ATOM 830 N N . GLY A 1 112 ? -10.480 16.437 5.039 1.00 76.19 112 GLY A N 1
ATOM 831 C CA . GLY A 1 112 ? -9.168 16.998 5.403 1.00 76.19 112 GLY A CA 1
ATOM 832 C C . GLY A 1 112 ? -8.411 16.205 6.482 1.00 76.19 112 GLY A C 1
ATOM 833 O O . GLY A 1 112 ? -7.200 16.354 6.603 1.00 76.19 112 GLY A O 1
ATOM 834 N N . GLY A 1 113 ? -9.101 15.331 7.226 1.00 78.06 113 GLY A N 1
ATOM 835 C CA . GLY A 1 113 ? -8.517 14.469 8.253 1.00 78.06 113 GLY A CA 1
ATOM 836 C C . GLY A 1 113 ? -8.320 12.998 7.868 1.00 78.06 113 GLY A C 1
ATOM 837 O O . GLY A 1 113 ? -7.867 12.244 8.722 1.00 78.06 113 GLY A O 1
ATOM 838 N N . GLY A 1 114 ? -8.661 12.565 6.647 1.00 88.50 114 GLY A N 1
ATOM 839 C CA . GLY A 1 114 ? -8.617 11.151 6.247 1.00 88.50 114 GLY A CA 1
ATOM 840 C C . GLY A 1 114 ? -9.872 10.712 5.496 1.00 88.50 114 GLY A C 1
ATOM 841 O O . GLY A 1 114 ? -10.457 11.493 4.755 1.00 88.50 114 GLY A O 1
ATOM 842 N N . TYR A 1 115 ? -10.293 9.470 5.691 1.00 91.44 115 TYR A N 1
ATOM 843 C CA . TYR A 1 115 ? -11.528 8.916 5.137 1.00 91.44 115 TYR A CA 1
ATOM 844 C C . TYR A 1 115 ? -12.582 8.801 6.236 1.00 91.44 115 TYR A C 1
ATOM 846 O O . TYR A 1 115 ? -12.242 8.710 7.416 1.00 91.44 115 TYR A O 1
ATOM 854 N N . GLN A 1 116 ? -13.856 8.827 5.857 1.00 92.44 116 GLN A N 1
ATOM 855 C CA . GLN A 1 116 ? -14.966 8.645 6.786 1.00 92.44 116 GLN A CA 1
ATOM 856 C C . GLN A 1 116 ? -15.877 7.519 6.305 1.00 92.44 116 GLN A C 1
ATOM 858 O O . GLN A 1 116 ? -16.267 7.502 5.137 1.00 92.44 116 GLN A O 1
ATOM 863 N N . ILE A 1 117 ? -16.215 6.605 7.215 1.00 91.38 117 ILE A N 1
ATOM 864 C CA . ILE A 1 117 ? -17.186 5.541 6.960 1.00 91.38 117 ILE A CA 1
ATOM 865 C C . ILE A 1 117 ? -18.583 6.183 6.899 1.00 91.38 117 ILE A C 1
ATOM 867 O O . ILE A 1 117 ? -18.950 6.903 7.833 1.00 91.38 117 ILE A O 1
ATOM 871 N N . PRO A 1 118 ? -19.375 5.963 5.836 1.00 90.69 118 PRO A N 1
ATOM 872 C CA . PRO A 1 118 ? -20.725 6.505 5.731 1.00 90.69 118 PRO A CA 1
ATOM 873 C C . PRO A 1 118 ? -21.634 6.078 6.895 1.00 90.69 118 PRO A C 1
ATOM 875 O O . PRO A 1 118 ? -21.494 4.986 7.451 1.00 90.69 118 PRO A O 1
ATOM 878 N N . LEU A 1 119 ? -22.577 6.945 7.280 1.00 89.62 119 LEU A N 1
ATOM 879 C CA . LEU A 1 119 ? -23.509 6.687 8.392 1.00 89.62 119 LEU A CA 1
ATOM 880 C C . LEU A 1 119 ? -24.528 5.576 8.089 1.00 89.62 119 LEU A C 1
ATOM 882 O O . LEU A 1 119 ? -25.139 5.015 8.997 1.00 89.62 119 LEU A O 1
ATOM 886 N N . ASP A 1 120 ? -24.718 5.281 6.812 1.00 89.44 120 ASP A N 1
ATOM 887 C CA . ASP A 1 120 ? -25.609 4.275 6.249 1.00 89.44 120 ASP A CA 1
ATOM 888 C C . ASP A 1 120 ? -24.877 2.979 5.861 1.00 89.44 120 ASP A C 1
ATOM 890 O O . ASP A 1 120 ? -25.516 2.025 5.422 1.00 89.44 120 ASP A O 1
ATOM 894 N N . TYR A 1 121 ? -23.556 2.895 6.072 1.00 87.44 121 TYR A N 1
ATOM 895 C CA . TYR A 1 121 ? -22.783 1.697 5.747 1.00 87.44 121 TYR A CA 1
ATOM 896 C C . TYR A 1 121 ? -23.132 0.542 6.701 1.00 87.44 121 TYR A C 1
ATOM 898 O O . TYR A 1 121 ? -22.702 0.516 7.857 1.00 87.44 121 TYR A O 1
ATOM 906 N N . ALA A 1 122 ? -23.944 -0.406 6.224 1.00 84.44 122 ALA A N 1
ATOM 907 C CA . ALA A 1 122 ? -24.547 -1.457 7.045 1.00 84.44 122 ALA A CA 1
ATOM 908 C C . ALA A 1 122 ? -23.513 -2.371 7.722 1.00 84.44 122 ALA A C 1
ATOM 910 O O . ALA A 1 122 ? -23.656 -2.680 8.906 1.00 84.44 122 ALA A O 1
ATOM 911 N N . ASP A 1 123 ? -22.440 -2.737 7.021 1.00 81.81 123 ASP A N 1
ATOM 912 C CA . ASP A 1 123 ? -21.437 -3.671 7.550 1.00 81.81 123 ASP A CA 1
ATOM 913 C C . ASP A 1 123 ? -20.655 -3.083 8.734 1.00 81.81 123 ASP A C 1
ATOM 915 O O . ASP A 1 123 ? -20.219 -3.818 9.617 1.00 81.81 123 ASP A O 1
ATOM 919 N N . ALA A 1 124 ? -20.540 -1.752 8.813 1.00 79.50 124 ALA A N 1
ATOM 920 C CA . ALA A 1 124 ? -19.916 -1.060 9.945 1.00 79.50 124 ALA A CA 1
ATOM 921 C C . ALA A 1 124 ? -20.791 -1.059 11.214 1.00 79.50 124 ALA A C 1
ATOM 923 O O . ALA A 1 124 ? -20.319 -0.687 12.288 1.00 79.50 124 ALA A O 1
ATOM 924 N N . LYS A 1 125 ? -22.066 -1.460 11.102 1.00 73.06 125 LYS A N 1
ATOM 925 C CA . LYS A 1 125 ? -22.991 -1.641 12.231 1.00 73.06 125 LYS A CA 1
ATOM 926 C C . LYS A 1 125 ? -22.908 -3.048 12.831 1.00 73.06 125 LYS A C 1
ATOM 928 O O . LYS A 1 125 ? -23.326 -3.247 13.966 1.00 73.06 125 LYS A O 1
ATOM 933 N N . LEU A 1 126 ? -22.427 -4.027 12.059 1.00 65.44 126 LEU A N 1
ATOM 934 C CA . LEU A 1 126 ? -22.391 -5.443 12.452 1.00 65.44 126 LEU A CA 1
ATOM 935 C C . LEU A 1 126 ? -21.224 -5.780 13.390 1.00 65.44 126 LEU A C 1
ATOM 937 O O . LEU A 1 126 ? -21.152 -6.886 13.923 1.00 65.44 126 LEU A O 1
ATOM 941 N N . THR A 1 127 ? -20.308 -4.842 13.605 1.00 71.25 127 THR A N 1
ATOM 942 C CA . THR A 1 127 ? -19.210 -4.976 14.559 1.00 71.25 127 THR A CA 1
ATOM 943 C C . THR A 1 127 ? -19.689 -4.737 15.996 1.00 71.25 127 THR A C 1
ATOM 945 O O . THR A 1 127 ? -20.665 -4.032 16.232 1.00 71.25 127 THR A O 1
ATOM 948 N N . SER A 1 128 ? -18.974 -5.278 16.991 1.00 73.19 128 SER A N 1
ATOM 949 C CA . SER A 1 128 ? -19.244 -5.031 18.426 1.00 73.19 128 SER A CA 1
ATOM 950 C C . SER A 1 128 ? -19.184 -3.546 18.819 1.00 73.19 128 SER A C 1
ATOM 952 O O . SER A 1 128 ? -19.626 -3.160 19.899 1.00 73.19 128 SER A O 1
ATOM 954 N N . HIS A 1 129 ? -18.640 -2.717 17.930 1.00 77.81 129 HIS A N 1
ATOM 955 C CA . HIS A 1 129 ? -18.602 -1.269 18.005 1.00 77.81 129 HIS A CA 1
ATOM 956 C C . HIS A 1 129 ? -19.325 -0.706 16.780 1.00 77.81 129 HIS A C 1
ATOM 958 O O . HIS A 1 129 ? -19.053 -1.150 15.670 1.00 77.81 129 HIS A O 1
ATOM 964 N N . ASP A 1 130 ? -20.216 0.270 16.952 1.00 86.38 130 ASP A N 1
ATOM 965 C CA . ASP A 1 130 ? -20.797 0.993 15.816 1.00 86.38 130 ASP A CA 1
ATOM 966 C C . ASP A 1 130 ? -19.720 1.905 15.205 1.00 86.38 130 ASP A C 1
ATOM 968 O O . ASP A 1 130 ? -19.324 2.901 15.818 1.00 86.38 130 ASP A O 1
ATOM 972 N N . LEU A 1 131 ? -19.199 1.529 14.031 1.00 89.25 131 LEU A N 1
ATOM 973 C CA . LEU A 1 131 ? -18.120 2.244 13.333 1.00 89.25 131 LEU A CA 1
ATOM 974 C C . LEU A 1 131 ? -18.650 3.225 12.274 1.00 89.25 131 LEU A C 1
ATOM 976 O O . LEU A 1 131 ? -17.879 3.832 11.528 1.00 89.25 131 LEU A O 1
ATOM 980 N N . ARG A 1 132 ? -19.969 3.398 12.174 1.00 89.69 132 ARG A N 1
ATOM 981 C CA . ARG A 1 132 ? -20.582 4.322 11.214 1.00 89.69 132 ARG A CA 1
ATOM 982 C C . ARG A 1 132 ? -20.228 5.765 11.561 1.00 89.69 132 ARG A C 1
ATOM 984 O O . ARG A 1 132 ? -20.288 6.181 12.715 1.00 89.69 132 ARG A O 1
ATOM 991 N N . GLY A 1 133 ? -19.845 6.545 10.552 1.00 88.31 133 GLY A N 1
ATOM 992 C CA . GLY A 1 133 ? -19.367 7.914 10.741 1.00 88.31 133 GLY A CA 1
ATOM 993 C C . GLY A 1 133 ? -17.941 8.017 11.289 1.00 88.31 133 GLY A C 1
ATOM 994 O O . GLY A 1 133 ? -17.425 9.136 11.365 1.00 88.31 133 GLY A O 1
ATOM 995 N N . GLU A 1 134 ? -17.293 6.899 11.636 1.00 89.62 134 GLU A N 1
ATOM 996 C CA . GLU A 1 134 ? -15.923 6.887 12.143 1.00 89.62 134 GLU A CA 1
ATOM 997 C C . GLU A 1 134 ? -14.956 7.390 11.069 1.00 89.62 134 GLU A C 1
ATOM 999 O O . GLU A 1 134 ? -15.078 7.083 9.876 1.00 89.62 134 GLU A O 1
ATOM 1004 N N . ARG A 1 135 ? -13.978 8.187 11.500 1.00 91.94 135 ARG A N 1
ATOM 1005 C CA . ARG A 1 135 ? -12.920 8.697 10.631 1.00 91.94 135 ARG A CA 1
ATOM 1006 C C . ARG A 1 135 ? -11.671 7.863 10.825 1.00 91.94 135 ARG A C 1
ATOM 1008 O O . ARG A 1 135 ? -11.265 7.613 11.953 1.00 91.94 135 ARG A O 1
ATOM 1015 N N . PHE A 1 136 ? -11.015 7.515 9.731 1.00 92.00 136 PHE A N 1
ATOM 1016 C CA . PHE A 1 136 ? -9.745 6.806 9.770 1.00 92.00 136 PHE A CA 1
ATOM 1017 C C . PHE A 1 136 ? -8.730 7.477 8.855 1.00 92.00 136 PHE A C 1
ATOM 1019 O O . PHE A 1 136 ? -9.068 8.079 7.830 1.00 92.00 136 PHE A O 1
ATOM 1026 N N . ARG A 1 137 ? -7.457 7.403 9.235 1.00 91.50 137 ARG A N 1
ATOM 1027 C CA . ARG A 1 137 ? -6.371 8.004 8.463 1.00 91.50 137 ARG A CA 1
ATOM 1028 C C . ARG A 1 137 ? -5.697 6.975 7.569 1.00 91.50 137 ARG A C 1
ATOM 1030 O O . ARG A 1 137 ? -5.958 5.773 7.632 1.00 91.50 137 ARG A O 1
ATOM 1037 N N . LYS A 1 138 ? -4.771 7.452 6.736 1.00 88.12 138 LYS A N 1
ATOM 1038 C CA . LYS A 1 138 ? -3.937 6.568 5.916 1.00 88.12 138 LYS A CA 1
ATOM 1039 C C . LYS A 1 138 ? -3.122 5.612 6.797 1.00 88.12 138 LYS A C 1
ATOM 1041 O O . LYS A 1 138 ? -2.916 4.472 6.401 1.00 88.12 138 LYS A O 1
ATOM 1046 N N . GLU A 1 139 ? -2.702 6.047 7.984 1.00 90.81 139 GLU A N 1
ATOM 1047 C CA . GLU A 1 139 ? -1.972 5.230 8.960 1.00 90.81 139 GLU A CA 1
ATOM 1048 C C . GLU A 1 139 ? -2.773 3.992 9.373 1.00 90.81 139 GLU A C 1
ATOM 1050 O O . GLU A 1 139 ? -2.241 2.880 9.354 1.00 90.81 139 GLU A O 1
ATOM 1055 N N . ASP A 1 140 ? -4.056 4.173 9.689 1.00 92.50 140 ASP A N 1
ATOM 1056 C CA . ASP A 1 140 ? -4.948 3.089 10.104 1.00 92.50 140 ASP A CA 1
ATOM 1057 C C . ASP A 1 140 ? -5.152 2.101 8.952 1.00 92.50 140 ASP A C 1
ATOM 1059 O O . ASP A 1 140 ? -5.016 0.895 9.138 1.00 92.50 140 ASP A O 1
ATOM 1063 N N . LEU A 1 141 ? -5.324 2.608 7.726 1.00 92.12 141 LEU A N 1
ATOM 1064 C CA . LEU A 1 141 ? -5.391 1.773 6.526 1.00 92.12 141 LEU A CA 1
ATOM 1065 C C . LEU A 1 141 ? -4.098 0.968 6.310 1.00 92.12 141 LEU A C 1
ATOM 1067 O O . LEU A 1 141 ? -4.140 -0.232 6.066 1.00 92.12 141 LEU A O 1
ATOM 1071 N N . THR A 1 142 ? -2.925 1.598 6.433 1.00 93.19 142 THR A N 1
ATOM 1072 C CA . THR A 1 142 ? -1.636 0.898 6.264 1.00 93.19 142 THR A CA 1
ATOM 1073 C C . THR A 1 142 ? -1.353 -0.116 7.371 1.00 93.19 142 THR A C 1
ATOM 1075 O O . THR A 1 142 ? -0.649 -1.099 7.132 1.00 93.19 142 THR A O 1
ATOM 1078 N N . THR A 1 143 ? -1.911 0.114 8.561 1.00 93.75 143 THR A N 1
ATOM 1079 C CA . THR A 1 143 ? -1.848 -0.808 9.699 1.00 93.75 143 THR A CA 1
ATOM 1080 C C . THR A 1 143 ? -2.759 -2.005 9.453 1.00 93.75 143 THR A C 1
ATOM 1082 O O . THR A 1 143 ? -2.301 -3.138 9.565 1.00 93.75 143 THR A O 1
ATOM 1085 N N . ALA A 1 144 ? -3.997 -1.772 9.006 1.00 94.25 144 ALA A N 1
ATOM 1086 C CA . ALA A 1 144 ? -4.929 -2.822 8.602 1.00 94.25 144 ALA A CA 1
ATOM 1087 C C . ALA A 1 144 ? -4.360 -3.705 7.479 1.00 94.25 144 ALA A C 1
ATOM 1089 O O . ALA A 1 144 ? -4.471 -4.925 7.532 1.00 94.25 144 ALA A O 1
ATOM 1090 N N . LEU A 1 145 ? -3.659 -3.105 6.511 1.00 94.69 145 LEU A N 1
ATOM 1091 C CA . LEU A 1 145 ? -2.977 -3.822 5.426 1.00 94.69 145 LEU A CA 1
ATOM 1092 C C . LEU A 1 145 ? -1.641 -4.471 5.835 1.00 94.69 145 LEU A C 1
ATOM 1094 O O . LEU A 1 145 ? -1.011 -5.116 4.995 1.00 94.69 145 LEU A O 1
ATOM 1098 N N . ARG A 1 146 ? -1.180 -4.283 7.082 1.00 93.19 146 ARG A N 1
ATOM 1099 C CA . ARG A 1 146 ? 0.086 -4.812 7.634 1.00 93.19 146 ARG A CA 1
ATOM 1100 C C . ARG A 1 146 ? 1.352 -4.426 6.858 1.00 93.19 146 ARG A C 1
ATOM 1102 O O . ARG A 1 146 ? 2.357 -5.136 6.887 1.00 93.19 146 ARG A O 1
ATOM 1109 N N . VAL A 1 147 ? 1.325 -3.311 6.127 1.00 89.06 147 VAL A N 1
ATOM 1110 C CA . VAL A 1 147 ? 2.485 -2.830 5.347 1.00 89.06 147 VAL A CA 1
ATOM 1111 C C . VAL A 1 147 ? 3.512 -2.149 6.261 1.00 89.06 147 VAL A C 1
ATOM 1113 O O . VAL A 1 147 ? 4.715 -2.204 6.004 1.00 89.06 147 VAL A O 1
ATOM 1116 N N . GLY A 1 148 ? 3.033 -1.540 7.351 1.00 84.75 148 GLY A N 1
ATOM 1117 C CA . GLY A 1 148 ? 3.815 -0.688 8.245 1.00 84.75 148 GLY A CA 1
ATOM 1118 C C . GLY A 1 148 ? 3.886 0.752 7.730 1.00 84.75 148 GLY A C 1
ATOM 1119 O O . GLY A 1 148 ? 4.113 0.999 6.545 1.00 84.75 148 GLY A O 1
ATOM 1120 N N . HIS A 1 149 ? 3.698 1.722 8.628 1.00 78.62 149 HIS A N 1
ATOM 1121 C CA . HIS A 1 149 ? 3.564 3.134 8.256 1.00 78.62 149 HIS A CA 1
ATOM 1122 C C . HIS A 1 149 ? 4.793 3.688 7.513 1.00 78.62 149 HIS A C 1
ATOM 1124 O O . HIS A 1 149 ? 4.658 4.277 6.440 1.00 78.62 149 HIS A O 1
ATOM 1130 N N . ALA A 1 150 ? 5.997 3.448 8.046 1.00 79.12 150 ALA A N 1
ATOM 1131 C CA . ALA A 1 150 ? 7.242 3.934 7.447 1.00 79.12 150 ALA A CA 1
ATOM 1132 C C . ALA A 1 150 ? 7.467 3.361 6.037 1.00 79.12 150 ALA A C 1
ATOM 1134 O O . ALA A 1 150 ? 7.814 4.098 5.114 1.00 79.12 150 ALA A O 1
ATOM 1135 N N . ALA A 1 151 ? 7.199 2.063 5.862 1.00 83.50 151 ALA A N 1
ATOM 1136 C CA . ALA A 1 151 ? 7.340 1.396 4.575 1.00 83.50 151 ALA A CA 1
ATOM 1137 C C . ALA A 1 151 ? 6.328 1.917 3.547 1.00 83.50 151 ALA A C 1
ATOM 1139 O O . ALA A 1 151 ? 6.696 2.191 2.413 1.00 83.50 151 ALA A O 1
ATOM 1140 N N . ALA A 1 152 ? 5.072 2.152 3.938 1.00 83.25 152 ALA A N 1
ATOM 1141 C CA . ALA A 1 152 ? 4.051 2.651 3.017 1.00 83.25 152 ALA A CA 1
ATOM 1142 C C . ALA A 1 152 ? 4.413 4.014 2.393 1.00 83.25 152 ALA A C 1
ATOM 1144 O O . ALA A 1 152 ? 4.067 4.285 1.240 1.00 83.25 152 ALA A O 1
ATOM 1145 N N . GLY A 1 153 ? 5.108 4.878 3.139 1.00 85.75 153 GLY A N 1
ATOM 1146 C CA . GLY A 1 153 ? 5.617 6.151 2.627 1.00 85.75 153 GLY A CA 1
ATOM 1147 C C . GLY A 1 153 ? 6.742 5.965 1.607 1.00 85.75 153 GLY A C 1
ATOM 1148 O O . GLY A 1 153 ? 6.661 6.486 0.492 1.00 85.75 153 GLY A O 1
ATOM 1149 N N . THR A 1 154 ? 7.775 5.196 1.965 1.00 88.06 154 THR A N 1
ATOM 1150 C CA . THR A 1 154 ? 8.928 4.936 1.086 1.00 88.06 154 THR A CA 1
ATOM 1151 C C . THR A 1 154 ? 8.531 4.171 -0.172 1.00 88.06 154 THR A C 1
ATOM 1153 O O . THR A 1 154 ? 8.977 4.512 -1.271 1.00 88.06 154 THR A O 1
ATOM 1156 N N . ASP A 1 155 ? 7.649 3.185 -0.023 1.00 90.75 155 ASP A N 1
ATOM 1157 C CA . ASP A 1 155 ? 7.197 2.311 -1.099 1.00 90.75 155 ASP A CA 1
ATOM 1158 C C . ASP A 1 155 ? 6.381 3.102 -2.125 1.00 90.75 155 ASP A C 1
ATOM 1160 O O . ASP A 1 155 ? 6.603 2.959 -3.325 1.00 90.75 155 ASP A O 1
ATOM 1164 N N . ALA A 1 156 ? 5.521 4.027 -1.678 1.00 89.19 156 ALA A N 1
ATOM 1165 C CA . ALA A 1 156 ? 4.760 4.899 -2.573 1.00 89.19 156 ALA A CA 1
ATOM 1166 C C . ALA A 1 156 ? 5.667 5.802 -3.430 1.00 89.19 156 ALA A C 1
ATOM 1168 O O . ALA A 1 156 ? 5.443 5.955 -4.633 1.00 89.19 156 ALA A O 1
ATOM 1169 N N . VAL A 1 157 ? 6.716 6.384 -2.836 1.00 91.06 157 VAL A N 1
ATOM 1170 C CA . VAL A 1 157 ? 7.680 7.227 -3.566 1.00 91.06 157 VAL A CA 1
ATOM 1171 C C . VAL A 1 157 ? 8.469 6.396 -4.578 1.00 91.06 157 VAL A C 1
ATOM 1173 O O . VAL A 1 157 ? 8.607 6.792 -5.740 1.00 91.06 157 VAL A O 1
ATOM 1176 N N . ALA A 1 158 ? 8.966 5.232 -4.156 1.00 89.88 158 ALA A N 1
ATOM 1177 C CA . ALA A 1 158 ? 9.698 4.315 -5.018 1.00 89.88 158 ALA A CA 1
ATOM 1178 C C . ALA A 1 158 ? 8.830 3.835 -6.190 1.00 89.88 158 ALA A C 1
ATOM 1180 O O . ALA A 1 158 ? 9.253 3.922 -7.343 1.00 89.88 158 ALA A O 1
ATOM 1181 N N . HIS A 1 159 ? 7.599 3.409 -5.912 1.00 92.62 159 HIS A N 1
ATOM 1182 C CA . HIS A 1 159 ? 6.661 2.909 -6.908 1.00 92.62 159 HIS A CA 1
ATOM 1183 C C . HIS A 1 159 ? 6.254 3.983 -7.926 1.00 92.62 159 HIS A C 1
ATOM 1185 O O . HIS A 1 159 ? 6.285 3.729 -9.131 1.00 92.62 159 HIS A O 1
ATOM 1191 N N . ARG A 1 160 ? 5.983 5.221 -7.484 1.00 92.19 160 ARG A N 1
ATOM 1192 C CA . ARG A 1 160 ? 5.720 6.351 -8.395 1.00 92.19 160 ARG A CA 1
ATOM 1193 C C . ARG A 1 160 ? 6.888 6.583 -9.355 1.00 92.19 160 ARG A C 1
ATOM 1195 O O . ARG A 1 160 ? 6.681 6.726 -10.557 1.00 92.19 160 ARG A O 1
ATOM 1202 N N . LYS A 1 161 ? 8.120 6.575 -8.841 1.00 90.56 161 LYS A N 1
ATOM 1203 C CA . LYS A 1 161 ? 9.332 6.749 -9.654 1.00 90.56 161 LYS A CA 1
ATOM 1204 C C . LYS A 1 161 ? 9.536 5.607 -10.653 1.00 90.56 161 LYS A C 1
ATOM 1206 O O . LYS A 1 161 ? 10.019 5.838 -11.759 1.00 90.56 161 LYS A O 1
ATOM 1211 N N . MET A 1 162 ? 9.181 4.376 -10.278 1.00 90.75 162 MET A N 1
ATOM 1212 C CA . MET A 1 162 ? 9.196 3.230 -11.193 1.00 90.75 162 MET A CA 1
ATOM 1213 C C . MET A 1 162 ? 8.186 3.415 -12.325 1.00 90.75 162 MET A C 1
ATOM 1215 O O . MET A 1 162 ? 8.571 3.245 -13.478 1.00 90.75 162 MET A O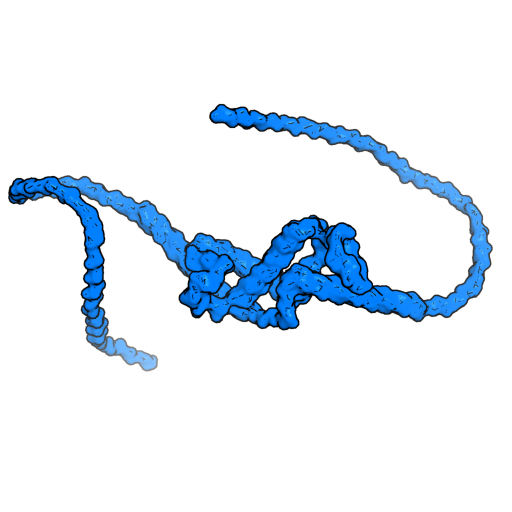 1
ATOM 1219 N N . LYS A 1 163 ? 6.942 3.809 -12.009 1.00 91.56 163 LYS A N 1
ATOM 1220 C CA . LYS A 1 163 ? 5.889 4.099 -12.998 1.00 91.56 163 LYS A CA 1
ATOM 1221 C C . LYS A 1 163 ? 6.339 5.176 -13.995 1.00 91.56 163 LYS A C 1
ATOM 1223 O O . LYS A 1 163 ? 6.311 4.925 -15.194 1.00 91.56 163 LYS A O 1
ATOM 1228 N N . GLU A 1 164 ? 6.864 6.303 -13.511 1.00 90.06 164 GLU A N 1
ATOM 1229 C CA . GLU A 1 164 ? 7.369 7.402 -14.358 1.00 90.06 164 GLU A CA 1
ATOM 1230 C C . GLU A 1 164 ? 8.498 6.947 -15.304 1.00 90.06 164 GLU A C 1
ATOM 1232 O O . GLU A 1 164 ? 8.528 7.270 -16.489 1.00 90.06 164 GLU A O 1
ATOM 1237 N N . LEU A 1 165 ? 9.460 6.166 -14.804 1.00 86.00 165 LEU A N 1
ATOM 1238 C CA . LEU A 1 165 ? 10.559 5.674 -15.637 1.00 86.00 165 LEU A CA 1
ATOM 1239 C C . LEU A 1 165 ? 10.120 4.573 -16.609 1.00 86.00 165 LEU A C 1
ATOM 1241 O O . LEU A 1 165 ? 10.725 4.428 -17.675 1.00 86.00 165 LEU A O 1
ATOM 1245 N N . ALA A 1 166 ? 9.094 3.804 -16.252 1.00 88.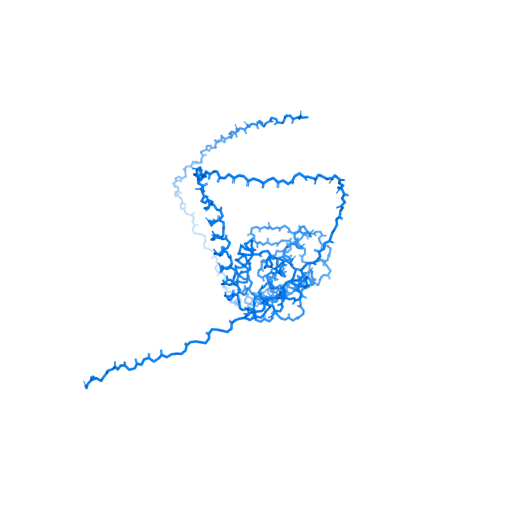75 166 ALA A N 1
ATOM 1246 C CA . ALA A 1 166 ? 8.553 2.737 -17.078 1.00 88.75 166 ALA A CA 1
ATOM 1247 C C . ALA A 1 166 ? 7.798 3.256 -18.309 1.00 88.75 166 ALA A C 1
ATOM 1249 O O . ALA A 1 166 ? 7.707 2.523 -19.291 1.00 88.75 166 ALA A O 1
ATOM 1250 N N . GLU A 1 167 ? 7.361 4.520 -18.332 1.00 87.56 167 GLU A N 1
ATOM 1251 C CA . GLU A 1 167 ? 6.794 5.161 -19.533 1.00 87.56 167 GLU A CA 1
ATOM 1252 C C . GLU A 1 167 ? 7.737 5.080 -20.743 1.00 87.56 167 GLU A C 1
ATOM 1254 O O . GLU A 1 167 ? 7.296 4.945 -21.880 1.00 87.56 167 GLU A O 1
ATOM 1259 N N . TYR A 1 168 ? 9.050 5.068 -20.498 1.00 83.12 168 TYR A N 1
ATOM 1260 C CA . TYR A 1 168 ? 10.083 4.965 -21.532 1.00 83.12 168 TYR A CA 1
ATOM 1261 C C . TYR A 1 168 ? 10.482 3.512 -21.851 1.00 83.12 168 TYR A C 1
ATOM 1263 O O . TYR A 1 168 ? 11.426 3.280 -22.606 1.00 83.12 168 TYR A O 1
ATOM 1271 N N . CYS A 1 169 ? 9.844 2.519 -21.224 1.00 84.69 169 CYS A N 1
ATOM 1272 C CA . CYS A 1 169 ? 10.185 1.099 -21.314 1.00 84.69 169 CYS A CA 1
ATOM 1273 C C . CYS A 1 169 ? 8.916 0.234 -21.331 1.00 84.69 169 CYS A C 1
ATOM 1275 O O . CYS A 1 169 ? 8.492 -0.258 -20.287 1.00 84.69 169 CYS A O 1
ATOM 1277 N N . ALA A 1 170 ? 8.362 -0.037 -22.517 1.00 84.56 170 ALA A N 1
ATOM 1278 C CA . ALA A 1 170 ? 7.098 -0.772 -22.675 1.00 84.56 170 ALA A CA 1
ATOM 1279 C C . ALA A 1 170 ? 7.033 -2.106 -21.899 1.00 84.56 170 ALA A C 1
ATOM 1281 O O . ALA A 1 170 ? 6.032 -2.401 -21.252 1.00 84.56 170 ALA A O 1
ATOM 1282 N N . PHE A 1 171 ? 8.117 -2.889 -21.890 1.00 84.75 171 PHE A N 1
ATOM 1283 C CA . PHE A 1 171 ? 8.170 -4.145 -21.131 1.00 84.75 171 PHE A CA 1
ATOM 1284 C C . PHE A 1 171 ? 8.122 -3.925 -19.609 1.00 84.75 171 PHE A C 1
ATOM 1286 O O . PHE A 1 171 ? 7.534 -4.723 -18.889 1.00 84.75 171 PHE A O 1
ATOM 1293 N N . ALA A 1 172 ? 8.732 -2.852 -19.100 1.00 86.31 172 ALA A N 1
ATOM 1294 C CA . ALA A 1 172 ? 8.713 -2.544 -17.674 1.00 86.31 172 ALA A CA 1
ATOM 1295 C C . ALA A 1 172 ? 7.347 -2.011 -17.248 1.00 86.31 172 ALA A C 1
ATOM 1297 O O . ALA A 1 172 ? 6.877 -2.361 -16.172 1.00 86.31 172 ALA A O 1
ATOM 1298 N N . LYS A 1 173 ? 6.703 -1.216 -18.113 1.00 89.19 173 LYS A N 1
ATOM 1299 C CA . LYS A 1 173 ? 5.329 -0.753 -17.914 1.00 89.19 173 LYS A CA 1
ATOM 1300 C C . LYS A 1 173 ? 4.373 -1.937 -17.802 1.00 89.19 173 LYS A C 1
ATOM 1302 O O . LYS A 1 173 ? 3.705 -2.067 -16.785 1.00 89.19 173 LYS A O 1
ATOM 1307 N N . ARG A 1 174 ? 4.418 -2.856 -18.774 1.00 88.44 174 ARG A N 1
ATOM 1308 C CA . ARG A 1 174 ? 3.597 -4.074 -18.761 1.00 88.44 174 ARG A CA 1
ATOM 1309 C C . ARG A 1 174 ? 3.801 -4.898 -17.489 1.00 88.44 174 ARG A C 1
ATOM 1311 O O . ARG A 1 174 ? 2.825 -5.319 -16.896 1.00 88.44 174 ARG A O 1
ATOM 1318 N N . TRP A 1 175 ? 5.044 -5.098 -17.047 1.00 90.56 175 TRP A N 1
ATOM 1319 C CA . TRP A 1 175 ? 5.313 -5.862 -15.821 1.00 90.56 175 TRP A CA 1
ATOM 1320 C C . TRP A 1 175 ? 4.858 -5.149 -14.534 1.00 90.56 175 TRP A C 1
ATOM 1322 O O . TRP A 1 175 ? 4.514 -5.810 -13.559 1.00 90.56 175 TRP A O 1
ATOM 1332 N N . LEU A 1 176 ? 4.875 -3.811 -14.500 1.00 89.81 176 LEU A N 1
ATOM 1333 C CA . LEU A 1 176 ? 4.345 -3.053 -13.361 1.00 89.81 176 LEU A CA 1
ATOM 1334 C C . LEU A 1 176 ? 2.814 -3.102 -13.287 1.00 89.81 176 LEU A C 1
ATOM 1336 O O . LEU A 1 176 ? 2.286 -3.018 -12.183 1.00 89.81 176 LEU A O 1
ATOM 1340 N N . GLU A 1 177 ? 2.134 -3.206 -14.431 1.00 89.31 177 GLU A N 1
ATOM 1341 C CA . GLU A 1 177 ? 0.674 -3.331 -14.534 1.00 89.31 177 GLU A CA 1
ATOM 1342 C C . GLU A 1 177 ? 0.211 -4.761 -14.237 1.00 89.31 177 GLU A C 1
ATOM 1344 O O . GLU A 1 177 ? -0.635 -4.962 -13.371 1.00 89.31 177 GLU A O 1
ATOM 1349 N N . ASP A 1 178 ? 0.802 -5.746 -14.918 1.00 89.06 178 ASP A N 1
ATOM 1350 C CA . ASP A 1 178 ? 0.530 -7.166 -14.721 1.00 89.06 178 ASP A CA 1
ATOM 1351 C C . ASP A 1 178 ? 1.841 -7.978 -14.792 1.00 89.06 178 ASP A C 1
ATOM 1353 O O . ASP A 1 178 ? 2.393 -8.230 -15.874 1.00 89.06 178 ASP A O 1
ATOM 1357 N N . PRO A 1 179 ? 2.381 -8.393 -13.638 1.00 86.06 179 PRO A N 1
ATOM 1358 C CA . PRO A 1 179 ? 3.625 -9.146 -13.569 1.00 86.06 179 PRO A CA 1
ATOM 1359 C C . PRO A 1 179 ? 3.484 -10.611 -13.974 1.00 86.06 179 PRO A C 1
ATOM 1361 O O . PRO A 1 179 ? 4.488 -11.228 -14.340 1.00 86.06 179 PRO A O 1
ATOM 1364 N N . ASP A 1 180 ? 2.276 -11.169 -13.907 1.00 86.50 180 ASP A N 1
ATOM 1365 C CA . ASP A 1 180 ? 2.008 -12.564 -14.243 1.00 86.50 180 ASP A CA 1
ATOM 1366 C C . ASP A 1 180 ? 1.690 -12.729 -15.738 1.00 86.50 180 ASP A C 1
ATOM 1368 O O . ASP A 1 180 ? 1.884 -13.813 -16.292 1.00 86.50 180 ASP A O 1
ATOM 1372 N N . ALA A 1 181 ? 1.365 -11.633 -16.439 1.00 86.94 181 ALA A N 1
ATOM 1373 C CA . ALA A 1 181 ? 1.202 -11.604 -17.894 1.00 86.94 181 ALA A CA 1
ATOM 1374 C C . ALA A 1 181 ? 2.458 -11.991 -18.698 1.00 86.94 181 ALA A C 1
ATOM 1376 O O . ALA A 1 181 ? 2.348 -12.272 -19.896 1.00 86.94 181 ALA A O 1
ATOM 1377 N N . ASP A 1 182 ? 3.662 -11.945 -18.113 1.00 88.50 182 ASP A N 1
ATOM 1378 C CA . ASP A 1 182 ? 4.888 -12.431 -18.760 1.00 88.50 182 ASP A CA 1
ATOM 1379 C C . ASP A 1 182 ? 5.881 -13.039 -17.744 1.00 88.50 182 ASP A C 1
ATOM 1381 O O . ASP A 1 182 ? 6.699 -12.324 -17.142 1.00 88.50 182 ASP A O 1
ATOM 1385 N N . PRO A 1 183 ? 5.917 -14.381 -17.623 1.00 88.44 183 PRO A N 1
ATOM 1386 C CA . PRO A 1 183 ? 6.840 -15.084 -16.734 1.00 88.44 183 PRO A CA 1
ATOM 1387 C C . PRO A 1 183 ? 8.324 -14.776 -16.993 1.00 88.44 183 PRO A C 1
ATOM 1389 O O . PRO A 1 183 ? 9.153 -14.890 -16.084 1.00 88.44 183 PRO A O 1
ATOM 1392 N N . LYS A 1 184 ? 8.702 -14.383 -18.220 1.00 88.88 184 LYS A N 1
ATOM 1393 C CA . LYS A 1 184 ? 10.092 -14.029 -18.548 1.00 88.88 184 LYS A CA 1
ATOM 1394 C C . LYS A 1 184 ? 10.477 -12.676 -17.964 1.00 88.88 184 LYS A C 1
ATOM 1396 O O . LYS A 1 184 ? 11.641 -12.494 -17.609 1.00 88.88 184 LYS A O 1
ATOM 1401 N N . LEU A 1 185 ? 9.548 -11.721 -17.905 1.00 86.94 185 LEU A N 1
ATOM 1402 C CA . LEU A 1 185 ? 9.786 -10.420 -17.272 1.00 86.94 185 LEU A CA 1
ATOM 1403 C C . LEU A 1 185 ? 9.799 -10.557 -15.757 1.00 86.94 185 LEU A C 1
ATOM 1405 O O . LEU A 1 185 ? 10.697 -10.017 -15.114 1.00 86.94 185 LEU A O 1
ATOM 1409 N N . ARG A 1 186 ? 8.900 -11.383 -15.222 1.00 87.56 186 ARG A N 1
ATOM 1410 C CA . ARG A 1 186 ? 8.861 -11.739 -13.809 1.00 87.56 186 ARG A CA 1
ATOM 1411 C C . ARG A 1 186 ? 10.213 -12.240 -13.296 1.00 87.56 186 ARG A C 1
ATOM 1413 O O . ARG A 1 186 ? 10.819 -11.606 -12.439 1.00 87.56 186 ARG A O 1
ATOM 1420 N N . ARG A 1 187 ? 10.791 -13.262 -13.938 1.00 87.69 187 ARG A N 1
ATOM 1421 C CA . ARG A 1 187 ? 12.142 -13.771 -13.604 1.00 87.69 187 ARG A CA 1
ATOM 1422 C C . ARG A 1 187 ? 13.263 -12.733 -13.732 1.00 87.69 187 ARG A C 1
ATOM 1424 O O . ARG A 1 187 ? 14.325 -12.906 -13.151 1.00 87.69 187 ARG A O 1
ATOM 1431 N N . LYS A 1 188 ? 13.084 -11.691 -14.548 1.00 87.06 188 LYS A N 1
ATOM 1432 C CA . LYS A 1 188 ? 14.107 -10.655 -14.767 1.00 87.06 188 LYS A CA 1
ATOM 1433 C C . LYS A 1 188 ? 14.052 -9.532 -13.743 1.00 87.06 188 LYS A C 1
ATOM 1435 O O . LYS A 1 188 ? 15.060 -8.836 -13.606 1.00 87.06 188 LYS A O 1
ATOM 1440 N N . PHE A 1 189 ? 12.892 -9.293 -13.138 1.00 90.19 189 PHE A N 1
ATOM 1441 C CA . PHE A 1 189 ? 12.646 -8.115 -12.314 1.00 90.19 189 PHE A CA 1
ATOM 1442 C C . PHE A 1 189 ? 12.336 -8.447 -10.863 1.00 90.19 189 PHE A C 1
ATOM 1444 O O . PHE A 1 189 ? 12.730 -7.657 -10.016 1.00 90.19 189 PHE A O 1
ATOM 1451 N N . ASP A 1 190 ? 11.720 -9.592 -10.564 1.00 89.81 190 ASP A N 1
ATOM 1452 C CA . ASP A 1 190 ? 11.234 -9.904 -9.216 1.00 89.81 190 ASP A CA 1
ATOM 1453 C C . ASP A 1 190 ? 12.325 -9.825 -8.140 1.00 89.81 190 ASP A C 1
ATOM 1455 O O . ASP A 1 190 ? 12.067 -9.312 -7.052 1.00 89.81 190 ASP A O 1
ATOM 1459 N N . ASP A 1 191 ? 13.540 -10.265 -8.474 1.00 91.94 191 ASP A N 1
ATOM 1460 C CA . ASP A 1 191 ? 14.675 -10.333 -7.546 1.00 91.94 191 ASP A CA 1
ATOM 1461 C C . ASP A 1 191 ? 15.558 -9.077 -7.566 1.00 91.94 191 ASP A C 1
ATOM 1463 O O . ASP A 1 191 ? 16.539 -8.984 -6.828 1.00 91.94 191 ASP A O 1
ATOM 1467 N N . LEU A 1 192 ? 15.245 -8.091 -8.414 1.00 92.94 192 LEU A N 1
ATOM 1468 C CA . LEU A 1 192 ? 16.022 -6.858 -8.463 1.00 92.94 192 LEU A CA 1
ATOM 1469 C C . LEU A 1 192 ? 15.730 -5.991 -7.247 1.00 92.94 192 LEU A C 1
ATOM 1471 O O . LEU A 1 192 ? 14.583 -5.821 -6.827 1.00 92.94 192 LEU A O 1
ATOM 1475 N N . THR A 1 193 ? 16.768 -5.331 -6.746 1.00 93.88 193 THR A N 1
ATOM 1476 C CA . THR A 1 193 ? 16.556 -4.222 -5.820 1.00 93.88 193 THR A CA 1
ATOM 1477 C C . THR A 1 193 ? 15.925 -3.045 -6.559 1.00 93.88 193 THR A C 1
ATOM 1479 O O . THR A 1 193 ? 16.087 -2.862 -7.771 1.00 93.88 193 THR A O 1
ATOM 1482 N N . THR A 1 194 ? 15.244 -2.178 -5.817 1.00 89.56 194 THR A N 1
ATOM 1483 C CA . THR A 1 194 ? 14.660 -0.944 -6.360 1.00 89.56 194 THR A CA 1
ATOM 1484 C C . THR A 1 194 ? 15.679 -0.079 -7.100 1.00 89.56 194 THR A C 1
ATOM 1486 O O . THR A 1 194 ? 15.377 0.451 -8.170 1.00 89.56 194 THR A O 1
ATOM 1489 N N . GLN A 1 195 ? 16.901 0.034 -6.572 1.00 89.81 195 GLN A N 1
ATOM 1490 C CA . GLN A 1 195 ? 17.989 0.779 -7.213 1.00 89.81 195 GLN A CA 1
ATOM 1491 C C . GLN A 1 195 ? 18.380 0.142 -8.553 1.00 89.81 195 GLN A C 1
ATOM 1493 O O . GLN A 1 195 ? 18.374 0.828 -9.575 1.00 89.81 195 GLN A O 1
ATOM 1498 N N . GLN A 1 196 ? 18.619 -1.174 -8.578 1.00 93.06 196 GLN A N 1
ATOM 1499 C CA . GLN A 1 196 ? 18.980 -1.904 -9.800 1.00 93.06 196 GLN A CA 1
ATOM 1500 C C . GLN A 1 196 ? 17.893 -1.799 -10.875 1.00 93.06 196 GLN A C 1
ATOM 1502 O O . GLN A 1 196 ? 18.190 -1.591 -12.056 1.00 93.06 196 GLN A O 1
ATOM 1507 N N . PHE A 1 197 ? 16.622 -1.910 -10.479 1.00 91.38 197 PHE A N 1
ATOM 1508 C CA . PHE A 1 197 ? 15.501 -1.755 -11.397 1.00 91.38 197 PHE A CA 1
ATOM 1509 C C . PHE A 1 197 ? 15.460 -0.336 -11.986 1.00 91.38 197 PHE A C 1
ATOM 1511 O O . PHE A 1 197 ? 15.446 -0.173 -13.207 1.00 91.38 197 PHE A O 1
ATOM 1518 N N . ILE A 1 198 ? 15.549 0.699 -11.144 1.00 89.19 198 ILE A N 1
ATOM 1519 C CA . ILE A 1 198 ? 15.572 2.108 -11.571 1.00 89.19 198 ILE A CA 1
ATOM 1520 C C . ILE A 1 198 ? 16.754 2.403 -12.504 1.00 89.19 198 ILE A C 1
ATOM 1522 O O . ILE A 1 198 ? 16.582 3.083 -13.518 1.00 89.19 198 ILE A O 1
ATOM 1526 N N . GLU A 1 199 ? 17.955 1.914 -12.199 1.00 90.75 199 GLU A N 1
ATOM 1527 C CA . GLU A 1 199 ? 19.136 2.088 -13.051 1.00 90.75 199 GLU A CA 1
ATOM 1528 C C . GLU A 1 199 ? 18.947 1.457 -14.430 1.00 90.75 199 GLU A C 1
ATOM 1530 O O . GLU A 1 199 ? 19.274 2.070 -15.454 1.00 90.75 199 GLU A O 1
ATOM 1535 N N . ARG A 1 200 ? 18.346 0.264 -14.475 1.00 89.19 200 ARG A N 1
ATOM 1536 C CA . ARG A 1 200 ? 18.033 -0.429 -15.724 1.00 89.19 200 ARG A CA 1
ATOM 1537 C C . ARG A 1 200 ? 17.054 0.372 -16.584 1.00 89.19 200 ARG A C 1
ATOM 1539 O O . ARG A 1 200 ? 17.285 0.497 -17.791 1.00 89.19 200 ARG A O 1
ATOM 1546 N N . LEU A 1 201 ? 16.025 0.969 -15.978 1.00 87.75 201 LEU A N 1
ATOM 1547 C CA . LEU A 1 201 ? 15.088 1.856 -16.680 1.00 87.75 201 LEU A CA 1
ATOM 1548 C C . LEU A 1 201 ? 15.766 3.144 -17.163 1.00 87.75 201 LEU A C 1
ATOM 1550 O O . LEU A 1 201 ? 15.598 3.544 -18.314 1.00 87.75 201 LEU A O 1
ATOM 1554 N N . LYS A 1 202 ? 16.612 3.767 -16.333 1.00 88.12 202 LYS A N 1
ATOM 1555 C CA . LYS A 1 202 ? 17.378 4.964 -16.720 1.00 88.12 202 LYS A CA 1
ATOM 1556 C C . LYS A 1 202 ? 18.298 4.702 -17.912 1.00 88.12 202 LYS A C 1
ATOM 1558 O O . LYS A 1 202 ? 18.381 5.543 -18.807 1.00 88.12 202 LYS A O 1
ATOM 1563 N N . LYS A 1 203 ? 18.981 3.551 -17.949 1.00 86.12 203 LYS A N 1
ATOM 1564 C CA . LYS A 1 203 ? 19.846 3.167 -19.077 1.00 86.12 203 LYS A CA 1
ATOM 1565 C C . LYS A 1 203 ? 19.044 3.072 -20.375 1.00 86.12 203 LYS A C 1
ATOM 1567 O O . LYS A 1 203 ? 19.488 3.586 -21.396 1.00 86.12 203 LYS A O 1
ATOM 1572 N N . LYS A 1 204 ? 17.846 2.492 -20.318 1.00 81.94 204 LYS A N 1
ATOM 1573 C CA . LYS A 1 204 ? 16.943 2.377 -21.469 1.00 81.94 204 LYS A CA 1
ATOM 1574 C C . LYS A 1 204 ? 16.348 3.717 -21.916 1.00 81.94 204 LYS A C 1
ATOM 1576 O O . LYS A 1 204 ? 16.309 3.991 -23.110 1.00 81.94 204 LYS A O 1
ATOM 1581 N N . LYS A 1 205 ? 15.998 4.605 -20.980 1.00 82.81 205 LYS A N 1
ATOM 1582 C CA . LYS A 1 205 ? 15.594 5.988 -21.294 1.00 82.81 205 LYS A CA 1
ATOM 1583 C C . LYS A 1 205 ? 16.701 6.755 -22.029 1.00 82.81 205 LYS A C 1
ATOM 1585 O O . LYS A 1 205 ? 16.414 7.504 -22.958 1.00 82.81 205 LYS A O 1
ATOM 1590 N N . LYS A 1 206 ? 17.970 6.571 -21.636 1.00 79.19 206 LYS A N 1
ATOM 1591 C CA . LYS A 1 206 ? 19.118 7.193 -22.321 1.00 79.19 206 LYS A CA 1
ATOM 1592 C C . LYS A 1 206 ? 19.291 6.671 -23.750 1.00 79.19 206 LYS A C 1
ATOM 1594 O O . LYS A 1 206 ? 19.519 7.486 -24.635 1.00 79.19 206 LYS A O 1
ATOM 1599 N N . THR A 1 207 ? 19.156 5.360 -23.975 1.00 74.56 207 THR A N 1
ATOM 1600 C CA . THR A 1 207 ? 19.270 4.782 -25.327 1.00 74.56 207 THR A CA 1
ATOM 1601 C C . THR A 1 207 ? 18.131 5.230 -26.242 1.00 74.56 207 THR A C 1
ATOM 1603 O O . THR A 1 207 ? 18.396 5.622 -27.372 1.00 74.56 207 THR A O 1
ATOM 1606 N N . ALA A 1 208 ? 16.893 5.286 -25.737 1.00 70.31 208 ALA A N 1
ATOM 1607 C CA . ALA A 1 208 ? 15.750 5.780 -26.510 1.00 70.31 208 ALA A CA 1
ATOM 1608 C C . ALA A 1 208 ? 15.951 7.242 -26.956 1.00 70.31 208 ALA A C 1
ATOM 1610 O O . ALA A 1 208 ? 15.797 7.571 -28.127 1.00 70.31 208 ALA A O 1
ATOM 1611 N N . LYS A 1 209 ? 16.416 8.110 -26.044 1.00 70.06 209 LYS A N 1
ATOM 1612 C CA . LYS A 1 209 ? 16.736 9.511 -26.372 1.00 70.06 209 LYS A CA 1
ATOM 1613 C C . LYS A 1 209 ? 17.906 9.669 -27.347 1.00 70.06 209 LYS A C 1
ATOM 1615 O O . LYS A 1 209 ? 17.988 10.689 -28.026 1.00 70.06 209 LYS A O 1
ATOM 1620 N N . SER A 1 210 ? 18.859 8.734 -27.376 1.00 67.38 210 SER A N 1
ATOM 1621 C CA . SER A 1 210 ? 19.963 8.790 -28.343 1.00 67.38 210 SER A CA 1
ATOM 1622 C C . SER A 1 210 ? 19.548 8.316 -29.732 1.00 67.38 210 SER A C 1
ATOM 1624 O O . SER A 1 210 ? 20.030 8.877 -30.709 1.00 67.38 210 SER A O 1
ATOM 1626 N N . GLU A 1 211 ? 18.654 7.329 -29.823 1.00 63.56 211 GLU A N 1
ATOM 1627 C CA . GLU A 1 211 ? 18.112 6.840 -31.099 1.00 63.56 211 GLU A CA 1
ATOM 1628 C C . GLU A 1 211 ? 17.239 7.908 -31.770 1.00 63.56 211 GLU A C 1
ATOM 1630 O O . GLU A 1 211 ? 17.474 8.233 -32.930 1.00 63.56 211 GLU A O 1
ATOM 1635 N N . GLU A 1 212 ? 16.360 8.573 -31.011 1.00 63.84 212 GLU A N 1
ATOM 1636 C CA . GLU A 1 212 ? 15.549 9.702 -31.499 1.00 63.84 212 GLU A CA 1
ATOM 1637 C C . GLU A 1 212 ? 16.420 10.841 -32.072 1.00 63.84 212 GLU A C 1
ATOM 1639 O O . GLU A 1 212 ? 16.122 11.426 -33.114 1.00 63.84 212 GLU A O 1
ATOM 1644 N N . LYS A 1 213 ? 17.569 11.120 -31.439 1.00 62.81 213 LYS A N 1
ATOM 1645 C CA . LYS A 1 213 ? 18.537 12.111 -31.939 1.00 62.81 213 LYS A CA 1
ATOM 1646 C C . LYS A 1 213 ? 19.325 11.639 -33.163 1.00 62.81 213 LYS A C 1
ATOM 1648 O O . LYS A 1 213 ? 19.737 12.475 -33.967 1.00 62.81 213 LYS A O 1
ATOM 1653 N N . ALA A 1 214 ? 19.580 10.339 -33.294 1.00 59.28 214 ALA A N 1
ATOM 1654 C CA . ALA A 1 214 ? 20.304 9.778 -34.432 1.00 59.28 214 ALA A CA 1
ATOM 1655 C C . ALA A 1 214 ? 19.422 9.724 -35.689 1.00 59.28 214 ALA A C 1
ATOM 1657 O O . ALA A 1 214 ? 19.902 10.015 -36.784 1.00 59.28 214 ALA A O 1
ATOM 1658 N N . GLU A 1 215 ? 18.129 9.444 -35.531 1.00 57.38 215 GLU A N 1
ATOM 1659 C CA . GLU A 1 215 ? 17.160 9.392 -36.630 1.00 57.38 215 GLU A CA 1
ATOM 1660 C C . GLU A 1 215 ? 16.844 10.783 -37.215 1.00 57.38 215 GLU A C 1
ATOM 1662 O O . GLU A 1 215 ? 16.596 10.919 -38.415 1.00 57.38 215 GLU A O 1
ATOM 1667 N N . GLY A 1 216 ? 16.990 11.847 -36.414 1.00 54.59 216 GLY A N 1
ATOM 1668 C CA . GLY A 1 216 ? 16.946 13.237 -36.883 1.00 54.59 216 GLY A CA 1
ATOM 1669 C C . GLY A 1 216 ? 18.155 13.668 -37.727 1.00 54.59 216 GLY A C 1
ATOM 1670 O O . GLY A 1 216 ? 18.100 14.694 -38.404 1.00 54.59 216 GLY A O 1
ATOM 1671 N N . LYS A 1 217 ? 19.246 12.888 -37.747 1.00 52.41 217 LYS A N 1
ATOM 1672 C CA . LYS A 1 217 ? 20.438 13.168 -38.562 1.00 52.41 217 LYS A CA 1
ATOM 1673 C C . LYS A 1 217 ? 20.421 12.344 -39.849 1.00 52.41 217 LYS A C 1
ATOM 1675 O O . LYS A 1 217 ? 21.406 11.694 -40.199 1.00 52.41 217 LYS A O 1
ATOM 1680 N N . LYS A 1 218 ? 19.314 12.410 -40.600 1.00 56.84 218 LYS A N 1
ATOM 1681 C CA . LYS A 1 218 ? 19.331 12.068 -42.028 1.00 56.84 218 LYS A CA 1
ATOM 1682 C C . LYS A 1 218 ? 20.305 13.025 -42.708 1.00 56.84 218 LYS A C 1
ATOM 1684 O O . LYS A 1 218 ? 19.985 14.181 -42.974 1.00 56.84 218 LYS A O 1
ATOM 1689 N N . ARG A 1 219 ? 21.530 12.545 -42.941 1.00 53.66 219 ARG A N 1
ATOM 1690 C CA . ARG A 1 219 ? 22.471 13.157 -43.878 1.00 53.66 219 ARG A CA 1
ATOM 1691 C C . ARG A 1 219 ? 21.696 13.308 -45.182 1.00 53.66 219 ARG A C 1
ATOM 1693 O O . ARG A 1 219 ? 21.352 12.306 -45.803 1.00 53.66 219 ARG A O 1
ATOM 1700 N N . ARG A 1 220 ? 21.382 14.548 -45.563 1.00 49.03 220 ARG A N 1
ATOM 1701 C CA . ARG A 1 220 ? 21.098 14.878 -46.956 1.00 49.03 220 ARG A CA 1
ATOM 1702 C C . ARG A 1 220 ? 22.361 14.494 -47.715 1.00 49.03 220 ARG A C 1
ATOM 1704 O O . ARG A 1 220 ? 23.345 15.223 -47.688 1.00 49.03 220 ARG A O 1
ATOM 1711 N N . HIS A 1 221 ? 22.371 13.285 -48.262 1.00 44.81 221 HIS A N 1
ATOM 1712 C CA . HIS A 1 221 ? 23.273 12.958 -49.343 1.00 44.81 221 HIS A CA 1
ATOM 1713 C C . HIS A 1 221 ? 22.705 13.726 -50.529 1.00 44.81 221 HIS A C 1
ATOM 1715 O O . HIS A 1 221 ? 21.644 13.378 -51.044 1.00 44.81 221 HIS A O 1
ATOM 1721 N N . SER A 1 222 ? 23.332 14.848 -50.863 1.00 41.88 222 SER A N 1
ATOM 1722 C CA . SER A 1 222 ? 23.123 15.472 -52.161 1.00 41.88 222 SER A CA 1
ATOM 1723 C C . SER A 1 222 ? 23.441 14.405 -53.219 1.00 41.88 222 SER A C 1
ATOM 1725 O O . SER A 1 222 ? 24.500 13.775 -53.102 1.00 41.88 222 SER A O 1
ATOM 1727 N N . PRO A 1 223 ? 22.543 14.126 -54.178 1.00 43.09 223 PRO A N 1
ATOM 1728 C CA . PRO A 1 223 ? 22.915 13.383 -55.366 1.00 43.09 223 PRO A CA 1
ATOM 1729 C C . PRO A 1 223 ? 23.736 14.347 -56.220 1.00 43.09 223 PRO A C 1
ATOM 1731 O O . PRO A 1 223 ? 23.189 15.306 -56.759 1.00 43.09 223 PRO A O 1
ATOM 1734 N N . ASP A 1 224 ? 25.050 14.148 -56.246 1.00 40.12 224 ASP A N 1
ATOM 1735 C CA . ASP A 1 224 ? 25.881 14.762 -57.274 1.00 40.12 224 ASP A CA 1
ATOM 1736 C C . ASP A 1 224 ? 25.904 13.828 -58.483 1.00 40.12 224 ASP A C 1
ATOM 1738 O O . ASP A 1 224 ? 25.923 12.602 -58.345 1.00 40.12 224 ASP A O 1
ATOM 1742 N N . VAL A 1 225 ? 25.756 14.450 -59.640 1.00 47.34 225 VAL A N 1
ATOM 1743 C CA . VAL A 1 225 ? 25.322 13.886 -60.915 1.00 47.34 225 VAL A CA 1
ATOM 1744 C C . VAL A 1 225 ? 26.546 13.561 -61.769 1.00 47.34 225 VAL A C 1
ATOM 1746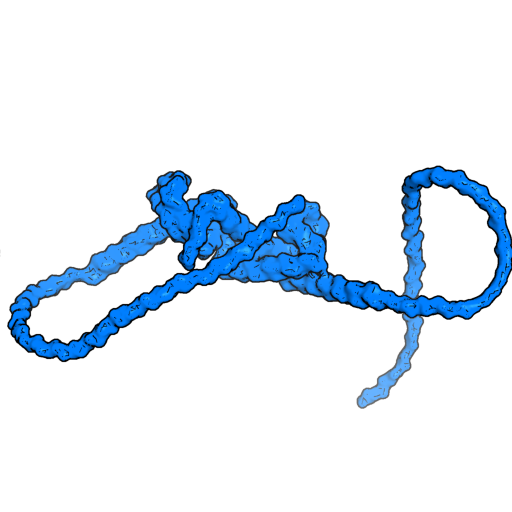 O O . VAL A 1 225 ? 27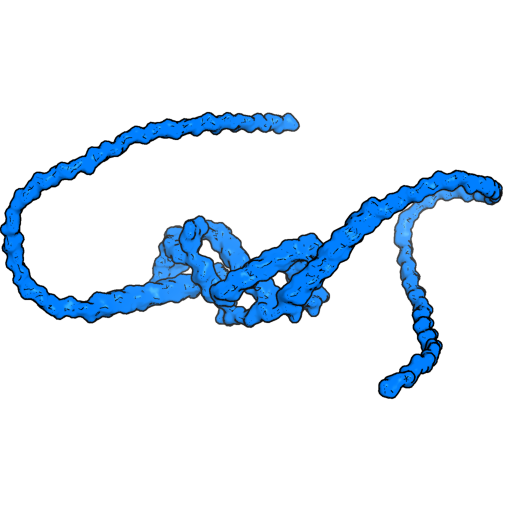.490 14.342 -61.802 1.00 47.34 225 VAL A O 1
ATOM 1749 N N . GLY A 1 226 ? 26.482 12.456 -62.514 1.00 39.94 226 GLY A N 1
ATOM 1750 C CA . GLY A 1 226 ? 27.383 12.141 -63.631 1.00 39.94 226 GLY A CA 1
ATOM 1751 C C . GLY A 1 226 ? 27.932 10.717 -63.530 1.00 39.94 226 GLY A C 1
ATOM 1752 O O . GLY A 1 226 ? 28.359 10.299 -62.462 1.00 39.94 226 GLY A O 1
ATOM 1753 N N . ASP A 1 227 ? 27.964 9.892 -64.566 1.00 36.12 227 ASP A N 1
ATOM 1754 C CA . ASP A 1 227 ? 27.703 10.068 -65.994 1.00 36.12 227 ASP A CA 1
ATOM 1755 C C . ASP A 1 227 ? 27.792 8.650 -66.612 1.00 36.12 227 ASP A C 1
ATOM 1757 O O . ASP A 1 227 ? 28.685 7.913 -66.196 1.00 36.12 227 ASP A O 1
ATOM 1761 N N . SER A 1 228 ? 26.884 8.311 -67.543 1.00 42.62 228 SER A N 1
ATOM 1762 C CA . SER A 1 228 ? 27.013 7.331 -68.657 1.00 42.62 228 SER A CA 1
ATOM 1763 C C . SER A 1 228 ? 27.410 5.854 -68.368 1.00 42.62 228 SER A C 1
ATOM 1765 O O . SER A 1 228 ? 28.214 5.556 -67.497 1.00 42.62 228 SER A O 1
ATOM 1767 N N . ASP A 1 229 ? 26.973 4.801 -69.063 1.00 44.12 229 ASP A N 1
ATOM 1768 C CA . ASP A 1 229 ? 26.044 4.566 -70.175 1.00 44.12 229 ASP A CA 1
ATOM 1769 C C . ASP A 1 229 ? 25.806 3.030 -70.275 1.00 44.12 229 ASP A C 1
ATOM 1771 O O . ASP A 1 229 ? 26.671 2.238 -69.892 1.00 44.12 229 ASP A O 1
ATOM 1775 N N . ASP A 1 230 ? 24.657 2.656 -70.846 1.00 43.62 230 ASP A N 1
ATOM 1776 C CA . ASP A 1 230 ? 24.412 1.506 -71.739 1.00 43.62 230 ASP A CA 1
ATOM 1777 C C . ASP A 1 230 ? 24.134 0.031 -71.300 1.00 43.62 230 ASP A C 1
ATOM 1779 O O . ASP A 1 230 ? 24.889 -0.646 -70.601 1.00 43.62 230 ASP A O 1
ATOM 1783 N N . LEU A 1 231 ? 23.056 -0.457 -71.956 1.00 51.56 231 LEU A N 1
ATOM 1784 C CA . LEU A 1 231 ? 22.548 -1.806 -72.316 1.00 51.56 231 LEU A CA 1
ATOM 1785 C C . LEU A 1 231 ? 21.625 -2.555 -71.332 1.00 51.56 231 LEU A C 1
ATOM 1787 O O . LEU A 1 231 ? 22.039 -3.008 -70.270 1.00 51.56 231 LEU A O 1
ATOM 1791 N N . ASP A 1 232 ? 20.306 -2.594 -71.570 1.00 42.41 232 ASP A N 1
ATOM 1792 C CA . ASP A 1 232 ? 19.502 -3.306 -72.604 1.00 42.41 232 ASP A CA 1
ATOM 1793 C C . ASP A 1 232 ? 19.093 -4.725 -72.157 1.00 42.41 232 ASP A C 1
ATOM 1795 O O . ASP A 1 232 ? 19.916 -5.549 -71.766 1.00 42.41 232 ASP A O 1
ATOM 1799 N N . GLY A 1 233 ? 17.783 -4.986 -72.175 1.00 40.53 233 GLY A N 1
ATOM 1800 C CA . GLY A 1 233 ? 17.187 -6.236 -71.705 1.00 40.53 233 GLY A CA 1
ATOM 1801 C C . GLY A 1 233 ? 15.687 -6.154 -71.421 1.00 40.53 233 GLY A C 1
ATOM 1802 O O . GLY A 1 233 ? 15.248 -6.363 -70.293 1.00 40.53 233 GLY A O 1
ATOM 1803 N N . SER A 1 234 ? 14.907 -5.839 -72.454 1.00 44.34 234 SER A N 1
ATOM 1804 C CA . SER A 1 234 ? 13.440 -5.940 -72.516 1.00 44.34 234 SER A CA 1
ATOM 1805 C C . SER A 1 234 ? 12.902 -7.332 -72.124 1.00 44.34 234 SER A C 1
ATOM 1807 O O . SER A 1 234 ? 13.425 -8.346 -72.585 1.00 44.34 234 SER A O 1
ATOM 1809 N N . GLY A 1 235 ? 11.770 -7.382 -71.408 1.00 39.53 235 GLY A N 1
ATOM 1810 C CA . GLY A 1 235 ? 10.901 -8.569 -71.371 1.00 39.53 235 GLY A CA 1
ATOM 1811 C C . GLY A 1 235 ? 9.956 -8.618 -70.169 1.00 39.53 235 GLY A C 1
ATOM 1812 O O . GLY A 1 235 ? 10.345 -9.075 -69.101 1.00 39.53 235 GLY A O 1
ATOM 1813 N N . GLY A 1 236 ? 8.724 -8.126 -70.326 1.00 43.69 236 GLY A N 1
ATOM 1814 C CA . GLY A 1 236 ? 7.731 -8.050 -69.249 1.00 43.69 236 GLY A CA 1
ATOM 1815 C C . GLY A 1 236 ? 6.975 -9.348 -68.952 1.00 43.69 236 GLY A C 1
ATOM 1816 O O . GLY A 1 236 ? 7.062 -10.304 -69.708 1.00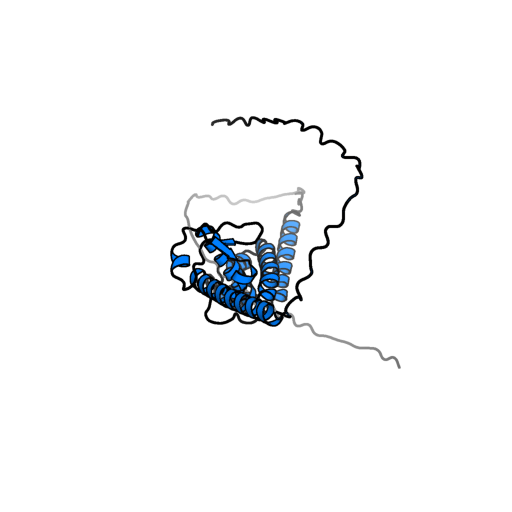 43.69 236 GLY A O 1
ATOM 1817 N N . THR A 1 237 ? 6.190 -9.322 -67.867 1.00 40.44 237 THR A N 1
ATOM 1818 C CA . THR A 1 237 ? 4.804 -9.834 -67.766 1.00 40.44 237 THR A CA 1
ATOM 1819 C C . THR A 1 237 ? 4.245 -9.546 -66.372 1.00 40.44 237 THR A C 1
ATOM 1821 O O . THR A 1 237 ? 4.945 -9.665 -65.369 1.00 40.44 237 THR A O 1
ATOM 1824 N N . ALA A 1 238 ? 2.976 -9.148 -66.340 1.00 50.28 238 ALA A N 1
ATOM 1825 C CA . ALA A 1 238 ? 2.167 -8.923 -65.153 1.00 50.28 238 ALA A CA 1
ATOM 1826 C C . ALA A 1 238 ? 1.663 -10.241 -64.538 1.00 50.28 238 ALA A C 1
ATOM 1828 O O . ALA A 1 238 ? 1.270 -11.139 -65.277 1.00 50.28 238 ALA A O 1
ATOM 1829 N N . ALA A 1 239 ? 1.649 -10.301 -63.205 1.00 45.09 239 ALA A N 1
ATOM 1830 C CA . ALA A 1 239 ? 0.776 -11.088 -62.318 1.00 45.09 239 ALA A CA 1
ATOM 1831 C C . ALA A 1 239 ? 1.338 -10.863 -60.899 1.00 45.09 239 ALA A C 1
ATOM 1833 O O . ALA A 1 239 ? 2.485 -11.190 -60.620 1.00 45.09 239 ALA A O 1
ATOM 1834 N N . GLU A 1 240 ? 0.712 -10.058 -60.043 1.00 52.03 240 GLU A N 1
ATOM 1835 C CA . GLU A 1 240 ? -0.339 -10.518 -59.128 1.00 52.03 240 GLU A CA 1
ATOM 1836 C C . GLU A 1 240 ? -0.050 -11.926 -58.585 1.00 52.03 240 GLU A C 1
ATOM 1838 O O . GLU A 1 240 ? -0.252 -12.907 -59.291 1.00 52.03 240 GLU A O 1
ATOM 1843 N N . LEU A 1 241 ? 0.466 -12.011 -57.353 1.00 45.62 241 LEU A N 1
ATOM 1844 C CA . LEU A 1 241 ? 0.010 -12.934 -56.310 1.00 45.62 241 LEU A CA 1
ATOM 1845 C C . LEU A 1 241 ? 0.827 -12.761 -55.021 1.00 45.62 241 LEU A C 1
ATOM 1847 O O . LEU A 1 241 ? 2.006 -12.415 -54.997 1.00 45.62 241 LEU A O 1
ATOM 1851 N N . SER A 1 242 ? 0.084 -12.965 -53.950 1.00 53.59 242 SER A N 1
ATOM 1852 C CA . SER A 1 242 ? 0.363 -12.887 -52.528 1.00 53.59 242 SER A CA 1
ATOM 1853 C C . SER A 1 242 ? 1.419 -13.859 -51.987 1.00 53.59 242 SER A C 1
ATOM 1855 O O . SER A 1 242 ? 1.646 -14.934 -52.527 1.00 53.59 242 SER A O 1
ATOM 1857 N N . ASP A 1 243 ? 1.845 -13.510 -50.774 1.00 42.84 243 ASP A N 1
ATOM 1858 C CA . ASP A 1 243 ? 2.150 -14.398 -49.648 1.00 42.84 243 ASP A CA 1
ATOM 1859 C C . ASP A 1 243 ? 3.554 -14.998 -49.460 1.00 42.84 243 ASP A C 1
ATOM 1861 O O . ASP A 1 243 ? 4.257 -15.412 -50.372 1.00 42.84 243 ASP A O 1
ATOM 1865 N N . ALA A 1 244 ? 3.903 -14.978 -48.172 1.00 49.38 244 ALA A N 1
ATOM 1866 C CA . ALA A 1 244 ? 4.948 -15.646 -47.410 1.00 49.38 244 ALA A CA 1
ATOM 1867 C C . ALA A 1 244 ? 6.125 -16.332 -48.133 1.00 49.38 244 ALA A C 1
ATOM 1869 O O . ALA A 1 244 ? 5.973 -17.399 -48.713 1.00 49.38 244 ALA A O 1
ATOM 1870 N N . GLU A 1 245 ? 7.356 -15.907 -47.802 1.00 45.41 245 GLU A N 1
ATOM 1871 C CA . GLU A 1 245 ? 8.384 -16.910 -47.499 1.00 45.41 245 GLU A CA 1
ATOM 1872 C C . GLU A 1 245 ? 9.441 -16.468 -46.477 1.00 45.41 245 GLU A C 1
ATOM 1874 O O . GLU A 1 245 ? 10.085 -15.418 -46.543 1.00 45.41 245 GLU A O 1
ATOM 1879 N N . VAL A 1 246 ? 9.607 -17.362 -45.509 1.00 49.59 246 VAL A N 1
ATOM 1880 C CA . VAL A 1 246 ? 10.607 -17.417 -44.452 1.00 49.59 246 VAL A CA 1
ATOM 1881 C C . VAL A 1 246 ? 12.013 -17.520 -45.048 1.00 49.59 246 VAL A C 1
ATOM 1883 O O . VAL A 1 246 ? 12.318 -18.464 -45.767 1.00 49.59 246 VAL A O 1
ATOM 1886 N N . LYS A 1 247 ? 12.941 -16.640 -44.642 1.00 47.16 247 LYS A N 1
ATOM 1887 C CA . LYS A 1 247 ? 14.386 -16.908 -44.771 1.00 47.16 247 LYS A CA 1
ATOM 1888 C C . LYS A 1 247 ? 15.117 -16.776 -43.443 1.00 47.16 247 LYS A C 1
ATOM 1890 O O . LYS A 1 247 ? 15.578 -15.714 -43.031 1.00 47.16 247 LYS A O 1
ATOM 1895 N N . VAL A 1 248 ? 15.285 -17.943 -42.825 1.00 49.12 248 VAL A N 1
ATOM 1896 C CA . VAL A 1 248 ? 16.382 -18.289 -41.921 1.00 49.12 248 VAL A CA 1
ATOM 1897 C C . VAL A 1 248 ? 17.708 -17.824 -42.536 1.00 49.12 248 VAL A C 1
ATOM 1899 O O . VAL A 1 248 ? 18.101 -18.291 -43.603 1.00 49.12 248 VAL A O 1
ATOM 1902 N N . LYS A 1 249 ? 18.447 -16.952 -41.841 1.00 52.09 249 LYS A N 1
ATOM 1903 C CA . LYS A 1 249 ? 19.880 -16.742 -42.097 1.00 52.09 249 LYS A CA 1
ATOM 1904 C C . LYS A 1 249 ? 20.686 -17.028 -40.838 1.00 52.09 249 LYS A C 1
ATOM 1906 O O . LYS A 1 249 ? 20.843 -16.206 -39.942 1.00 52.09 249 LYS A O 1
ATOM 1911 N N . LYS A 1 250 ? 21.204 -18.253 -40.821 1.00 47.69 250 LYS A N 1
ATOM 1912 C CA . LYS A 1 250 ? 22.291 -18.750 -39.984 1.00 47.69 250 LYS A CA 1
ATOM 1913 C C . LYS A 1 250 ? 23.609 -18.327 -40.651 1.00 47.69 250 LYS A C 1
ATOM 1915 O O . LYS A 1 250 ? 23.942 -18.857 -41.703 1.00 47.69 250 LYS A O 1
ATOM 1920 N N . SER A 1 251 ? 24.363 -17.416 -40.036 1.00 48.03 251 SER A N 1
ATOM 1921 C CA . SER A 1 251 ? 25.731 -17.050 -40.453 1.00 48.03 251 SER A CA 1
ATOM 1922 C C . SER A 1 251 ? 26.563 -16.803 -39.189 1.00 48.03 251 SER A C 1
ATOM 1924 O O . SER A 1 251 ? 26.339 -15.839 -38.474 1.00 48.03 251 SER A O 1
ATOM 1926 N N . LYS A 1 252 ? 27.314 -17.792 -38.698 1.00 51.00 252 LYS A N 1
ATOM 1927 C CA . LYS A 1 252 ? 28.690 -18.155 -39.093 1.00 51.00 252 LYS A CA 1
ATOM 1928 C C . LYS A 1 252 ? 29.745 -17.174 -38.549 1.00 51.00 252 LYS A C 1
ATOM 1930 O O . LYS A 1 252 ? 30.084 -16.183 -39.176 1.00 51.00 252 LYS A O 1
ATOM 1935 N N . LYS A 1 253 ? 30.284 -17.551 -37.381 1.00 50.66 253 LYS A N 1
ATOM 1936 C CA . LYS A 1 253 ? 31.718 -17.694 -37.063 1.00 50.66 253 LYS A CA 1
ATOM 1937 C C . LYS A 1 253 ? 32.657 -16.649 -37.680 1.00 50.66 253 LYS A C 1
ATOM 1939 O O . LYS A 1 253 ? 32.984 -16.762 -38.855 1.00 50.66 253 LYS A O 1
ATOM 1944 N N . ARG A 1 254 ? 33.274 -15.817 -36.833 1.00 51.75 254 ARG A N 1
ATOM 1945 C CA . ARG A 1 254 ? 34.693 -15.452 -36.976 1.00 51.75 254 ARG A CA 1
ATOM 1946 C C . ARG A 1 254 ? 35.325 -15.142 -35.618 1.00 51.75 254 ARG A C 1
ATOM 1948 O O . ARG A 1 254 ? 35.067 -14.119 -35.000 1.00 51.75 254 ARG A O 1
ATOM 1955 N N . ALA A 1 255 ? 36.147 -16.091 -35.178 1.00 51.66 255 ALA A N 1
ATOM 1956 C CA . ALA A 1 255 ? 37.154 -15.903 -34.152 1.00 51.66 255 ALA A CA 1
ATOM 1957 C C . ALA A 1 255 ? 38.251 -14.981 -34.704 1.00 51.66 255 ALA A C 1
ATOM 1959 O O . ALA A 1 255 ? 38.775 -15.232 -35.788 1.00 51.66 255 ALA A O 1
ATOM 1960 N N . GLY A 1 256 ? 38.594 -13.938 -33.954 1.00 51.50 256 GLY A N 1
ATOM 1961 C CA . GLY A 1 256 ? 39.732 -13.060 -34.211 1.00 51.50 256 GLY A CA 1
ATOM 1962 C C . GLY A 1 256 ? 40.715 -13.153 -33.054 1.00 51.50 256 GLY A C 1
ATOM 1963 O O . GLY A 1 256 ? 40.711 -12.317 -32.161 1.00 51.50 256 GLY A O 1
ATOM 1964 N N . LYS A 1 257 ? 41.531 -14.209 -33.059 1.00 52.09 257 LYS A N 1
ATOM 1965 C CA . LYS A 1 257 ? 42.707 -14.374 -32.202 1.00 52.09 257 LYS A CA 1
ATOM 1966 C C . LYS A 1 257 ? 43.853 -13.599 -32.857 1.00 52.09 257 LYS A C 1
ATOM 1968 O O . LYS A 1 257 ? 44.275 -13.974 -33.948 1.00 52.09 257 LYS A O 1
ATOM 1973 N N . LYS A 1 258 ? 44.380 -12.556 -32.213 1.00 62.34 258 LYS A N 1
ATOM 1974 C CA . LYS A 1 258 ? 45.706 -12.018 -32.548 1.00 62.34 258 LYS A CA 1
ATOM 1975 C C . LYS A 1 258 ? 46.474 -11.730 -31.263 1.00 62.34 258 LYS A C 1
ATOM 1977 O O . LYS A 1 258 ? 46.141 -10.831 -30.504 1.00 62.34 258 LYS A O 1
ATOM 1982 N N . ALA A 1 259 ? 47.473 -12.571 -31.033 1.00 56.62 259 ALA A N 1
ATOM 1983 C CA . ALA A 1 259 ? 48.548 -12.382 -30.078 1.00 56.62 259 ALA A CA 1
ATOM 1984 C C . ALA A 1 259 ? 49.776 -11.841 -30.822 1.00 56.62 259 ALA A C 1
ATOM 1986 O O . ALA A 1 259 ? 49.979 -12.237 -31.973 1.00 56.62 259 ALA A O 1
ATOM 1987 N N . ARG A 1 260 ? 50.585 -11.016 -30.137 1.00 55.03 260 ARG A N 1
ATOM 1988 C CA . ARG A 1 260 ? 52.071 -10.911 -30.141 1.00 55.03 260 ARG A CA 1
ATOM 1989 C C . ARG A 1 260 ? 52.476 -9.507 -29.643 1.00 55.03 260 ARG A C 1
ATOM 1991 O O . ARG A 1 260 ? 51.955 -8.538 -30.173 1.00 55.03 260 ARG A O 1
ATOM 1998 N N . ARG A 1 261 ? 53.157 -9.420 -28.481 1.00 47.34 261 ARG A N 1
ATOM 1999 C CA . ARG A 1 261 ? 54.635 -9.307 -28.257 1.00 47.34 261 ARG A CA 1
ATOM 2000 C C . ARG A 1 261 ? 55.133 -7.862 -28.511 1.00 47.34 261 ARG A C 1
ATOM 2002 O O . ARG A 1 261 ? 54.678 -7.278 -29.476 1.00 47.34 261 ARG A O 1
ATOM 2009 N N . ALA A 1 262 ? 56.038 -7.234 -27.754 1.00 46.81 262 ALA A N 1
ATOM 2010 C CA . ALA A 1 262 ? 57.017 -7.666 -26.749 1.00 46.81 262 ALA A CA 1
ATOM 2011 C C . ALA A 1 262 ? 57.440 -6.481 -25.828 1.00 46.81 262 ALA A C 1
ATOM 2013 O O . ALA A 1 262 ? 57.032 -5.359 -26.103 1.00 46.81 262 ALA A O 1
ATOM 2014 N N . SER A 1 263 ? 58.223 -6.803 -24.775 1.00 49.12 263 SER A N 1
ATOM 2015 C CA . SER A 1 263 ? 59.353 -6.079 -24.111 1.00 49.12 263 SER A CA 1
ATOM 2016 C C . SER A 1 263 ? 59.590 -4.595 -24.436 1.00 49.12 263 SER A C 1
ATOM 2018 O O . SER A 1 263 ? 59.477 -4.212 -25.590 1.00 49.12 263 SER A O 1
ATOM 2020 N N . SER A 1 264 ? 60.044 -3.710 -23.553 1.00 48.97 264 SER A N 1
ATOM 2021 C CA . SER A 1 264 ? 60.962 -3.737 -22.392 1.00 48.97 264 SER A CA 1
ATOM 2022 C C . SER A 1 264 ? 60.696 -2.427 -21.609 1.00 48.97 264 SER A C 1
ATOM 2024 O O . SER A 1 264 ? 60.064 -1.530 -22.155 1.00 48.97 264 SER A O 1
ATOM 2026 N N . ASP A 1 265 ? 61.041 -2.256 -20.336 1.00 58.44 265 ASP A N 1
ATOM 2027 C CA . ASP A 1 265 ? 62.349 -1.711 -19.956 1.00 58.44 265 ASP A CA 1
ATOM 2028 C C . ASP A 1 265 ? 62.471 -1.619 -18.424 1.00 58.44 265 ASP A C 1
ATOM 2030 O O . ASP A 1 265 ? 61.498 -1.373 -17.709 1.00 58.44 265 ASP A O 1
ATOM 2034 N N . SER A 1 266 ? 63.686 -1.867 -17.961 1.00 60.34 266 SER A N 1
ATOM 2035 C CA . SER A 1 266 ? 64.186 -1.811 -16.592 1.00 60.34 266 SER A CA 1
ATOM 2036 C C . SER A 1 266 ? 64.490 -0.376 -16.160 1.00 60.34 266 SER A C 1
ATOM 2038 O O . SER A 1 266 ? 65.087 0.374 -16.922 1.00 60.34 266 SER A O 1
ATOM 2040 N N . GLY A 1 267 ? 64.195 -0.026 -14.909 1.00 52.97 267 GLY A N 1
ATOM 2041 C CA . GLY A 1 267 ? 64.701 1.196 -14.284 1.00 52.97 267 GLY A CA 1
ATOM 2042 C C . GLY A 1 267 ? 64.727 1.039 -12.771 1.00 52.97 267 GLY A C 1
ATOM 2043 O O . GLY A 1 267 ? 63.665 0.909 -12.167 1.00 52.97 267 GLY A O 1
ATOM 2044 N N . SER A 1 268 ? 65.948 0.958 -12.243 1.00 54.47 268 SER A N 1
ATOM 2045 C CA . SER A 1 268 ? 66.358 0.703 -10.856 1.00 54.47 268 SER A CA 1
ATOM 2046 C C . SER A 1 268 ? 65.802 1.661 -9.807 1.00 54.47 268 SER A C 1
ATOM 2048 O O . SER A 1 268 ? 65.519 2.828 -10.154 1.00 54.47 268 SER A O 1
#

Nearest PDB structures (foldseek):
  8snb-assembly1_6Q  TM=1.799E-01  e=6.871E+00  Strongylocentrotus purpuratus

Radius of gyration: 37.72 Å; Cα contacts (8 Å, |Δi|>4): 169; chains: 1; bounding box: 92×70×126 Å

Secondary structure (DSSP, 8-state):
--PPP--------------------------------------HHHHHHHHHHHHHHHHHHHHHHHHHHHHHTT--SSPPPPTTSHHHHHHHHHHHHHHHHHHHHTT--EETTEEE--TT-GGGGSSSS--TT-EE-HHHHHHHTTS-HHHHHHHHHHHHHHHHHHTT-HHHHHHHH-STT-HHHHHHHTT--HHHHHHHHHHHHHHHHHHHHHHT----------------------------------------------------

Sequence (268 aa):
MLRVQVDRGFGRPDGIPGVPTQAPGPAAAPSTSIPTAPTGDERPLDVARQRAIAAAANLTRREALIAFLASTFDARSTDWPRGDTVRVIRDRAVAVENAVAKAHLLGWNKSGGGYQIPLDYADAKLTSHDLRGERFRKEDLTTALRVGHAAAGTDAVAHRKMKELAEYCAFAKRWLEDPDADPKLRRKFDDLTTQQFIERLKKKKKTAKSEEKAEGKKRRHSPDVGDSDDLDGSGGTAAELSDAEVKVKKSKKRAGKKARRASSDSGS

Organism: NCBI:txid1033252

Mean predicted aligned error: 18.83 Å

Foldseek 3Di:
DDDDDDDDDDDDDDDDDDDDDDDDDDDDDDDDDDPPDPPDPPDPPVVVVVVVVVVVVVVVVLVLVLQLLLVQLVADPDAQDDQQALQSLLVLQVSLVSSVVSCVVQVFDQDPAATFAAQPNVSCCVTPDNRHRPGDHSQSNSVSNNHHDVSNVVSNVLLVLQCVLCVLPVLSNVCSVPVPVDVVSVVVGGHDGSVRSSVVSVVSSVVVVVVVVVVVPPPPPPPDDDDDDDDDDDDDDDDDDDDDDDDDDDDDDDDDDDDDDDDDDDDD

Solvent-accessible surface area (backbone atoms only — not comparable to full-atom values): 17289 Å² total; per-residue (Å²): 140,84,88,83,84,86,84,83,86,88,77,85,80,85,87,83,82,89,84,84,88,83,81,91,82,91,84,85,88,79,94,77,85,74,82,78,68,85,78,70,87,80,52,78,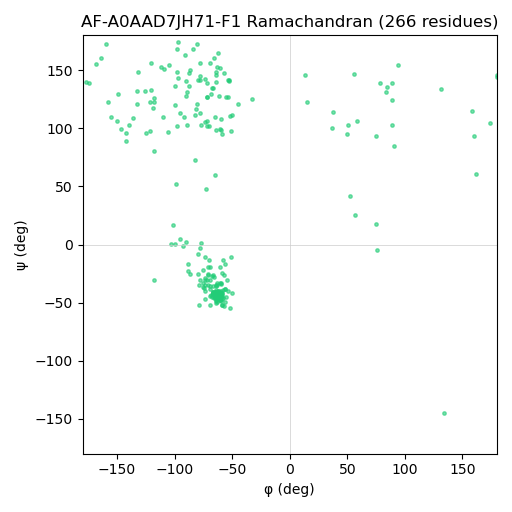62,59,60,52,50,53,51,50,52,53,49,51,55,50,49,54,52,49,52,51,50,31,52,50,49,17,63,75,56,70,34,61,96,60,71,62,74,76,68,66,24,37,44,48,27,42,53,54,34,49,53,54,51,50,41,52,51,51,37,52,75,72,65,34,50,77,50,102,79,29,35,31,40,48,77,81,43,64,74,37,55,74,43,103,54,76,44,45,56,41,72,44,38,70,61,49,54,30,51,25,50,37,56,38,61,74,50,54,55,54,24,44,56,52,43,52,54,48,55,64,44,18,75,64,32,69,72,52,37,47,42,72,76,42,44,80,82,37,65,70,57,33,75,70,42,46,83,28,34,54,65,59,49,50,51,55,37,52,54,46,43,51,51,55,59,49,50,60,58,52,68,70,59,69,72,81,74,74,86,80,85,85,78,89,82,91,84,90,84,88,83,88,82,92,74,91,82,83,82,87,83,90,77,90,79,90,79,82,89,81,88,85,88,82,86,82,89,79,89,85,87,88,80,136

pLDDT: mean 73.11, std 18.77, range [36.12, 94.69]